Protein AF-A0A925GFI9-F1 (afdb_monomer)

Radius of gyration: 35.35 Å; Cα contacts (8 Å, |Δi|>4): 95; chains: 1; bounding box: 92×51×93 Å

Mean predicted aligned error: 18.59 Å

Structure (mmCIF, N/CA/C/O backbone):
data_AF-A0A925GFI9-F1
#
_entry.id   AF-A0A925GFI9-F1
#
loop_
_atom_site.group_PDB
_atom_site.id
_atom_site.type_symbol
_atom_site.label_atom_id
_atom_site.label_alt_id
_atom_site.label_comp_id
_atom_site.label_asym_id
_atom_site.label_entity_id
_atom_site.label_seq_id
_atom_site.pdbx_PDB_ins_code
_atom_site.Cartn_x
_atom_site.Cartn_y
_atom_site.Cartn_z
_atom_site.occupancy
_atom_site.B_iso_or_equiv
_atom_site.auth_seq_id
_atom_site.auth_comp_id
_atom_site.auth_asym_id
_atom_site.auth_atom_id
_atom_site.pdbx_PDB_model_num
ATOM 1 N N . MET A 1 1 ? 19.961 -13.924 -2.245 1.00 46.69 1 MET A N 1
ATOM 2 C CA . MET A 1 1 ? 19.642 -14.257 -0.830 1.00 46.69 1 MET A CA 1
ATOM 3 C C . MET A 1 1 ? 19.627 -13.031 0.099 1.00 46.69 1 MET A C 1
ATOM 5 O O . MET A 1 1 ? 18.886 -13.045 1.073 1.00 46.69 1 MET A O 1
ATOM 9 N N . PHE A 1 2 ? 20.366 -11.958 -0.220 1.00 41.81 2 PHE A N 1
ATOM 10 C CA . PHE A 1 2 ? 20.443 -10.721 0.577 1.00 41.81 2 PHE A CA 1
ATOM 11 C C . PHE A 1 2 ? 19.137 -9.898 0.606 1.00 41.81 2 PHE A C 1
ATOM 13 O O . PHE A 1 2 ? 18.717 -9.442 1.664 1.00 41.81 2 PHE A O 1
ATOM 20 N N . GLY A 1 3 ? 18.425 -9.794 -0.524 1.00 54.53 3 GLY A N 1
ATOM 21 C CA . GLY A 1 3 ? 17.200 -8.984 -0.618 1.00 54.53 3 GLY A CA 1
ATOM 22 C C . GLY A 1 3 ? 16.024 -9.479 0.236 1.00 54.53 3 GLY A C 1
ATOM 23 O O . GLY A 1 3 ? 15.279 -8.673 0.780 1.00 54.53 3 GLY A O 1
ATOM 24 N N . LYS A 1 4 ? 15.899 -10.800 0.444 1.00 47.28 4 LYS A N 1
ATOM 25 C CA . LYS A 1 4 ? 14.872 -11.377 1.334 1.00 47.28 4 LYS A CA 1
ATOM 26 C C . LYS A 1 4 ? 15.107 -10.999 2.797 1.00 47.28 4 LYS A C 1
ATOM 28 O O . LYS A 1 4 ? 14.156 -10.706 3.511 1.00 47.28 4 LYS A O 1
ATOM 33 N N . LYS A 1 5 ? 16.375 -10.983 3.223 1.00 54.94 5 LYS A N 1
ATOM 34 C CA . LYS A 1 5 ? 16.758 -10.562 4.574 1.00 54.94 5 LYS A CA 1
ATOM 35 C C . LYS A 1 5 ? 16.578 -9.056 4.744 1.00 54.94 5 LYS A C 1
ATOM 37 O O . LYS A 1 5 ? 16.049 -8.650 5.763 1.00 54.94 5 LYS A O 1
ATOM 42 N N . LEU A 1 6 ? 16.912 -8.255 3.730 1.00 61.75 6 LEU A N 1
ATOM 43 C CA . LEU A 1 6 ? 16.738 -6.800 3.763 1.00 61.75 6 LEU A CA 1
ATOM 44 C C . LEU A 1 6 ? 15.260 -6.384 3.848 1.00 61.75 6 LEU A C 1
ATOM 46 O O . LEU A 1 6 ? 14.928 -5.505 4.630 1.00 61.75 6 LEU A O 1
ATOM 50 N N . PHE A 1 7 ? 14.367 -7.040 3.101 1.00 63.19 7 PHE A N 1
ATOM 51 C CA . PHE A 1 7 ? 12.927 -6.757 3.135 1.00 63.19 7 PHE A CA 1
ATOM 52 C C . PHE A 1 7 ? 12.276 -7.169 4.465 1.00 63.19 7 PHE A C 1
ATOM 54 O O . PHE A 1 7 ? 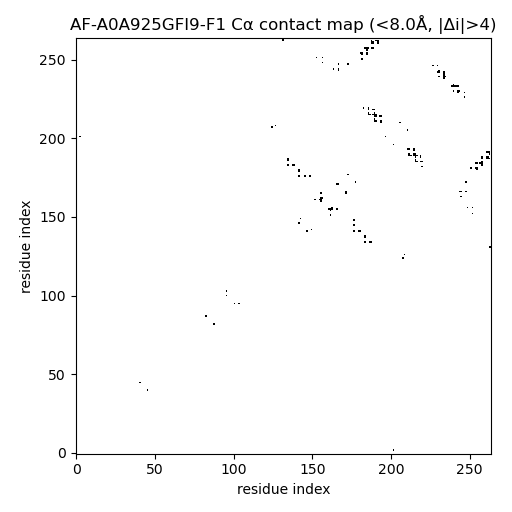11.488 -6.411 5.025 1.00 63.19 7 PHE A O 1
ATOM 61 N N . LEU A 1 8 ? 12.658 -8.328 5.016 1.00 62.47 8 LEU A N 1
ATOM 62 C CA . LEU A 1 8 ? 12.248 -8.731 6.366 1.00 62.47 8 LEU A CA 1
ATOM 63 C C . LEU A 1 8 ? 12.778 -7.760 7.428 1.00 62.47 8 LEU A C 1
ATOM 65 O O . LEU A 1 8 ? 12.045 -7.406 8.343 1.00 62.47 8 LEU A O 1
ATOM 69 N N . LEU A 1 9 ? 14.013 -7.278 7.276 1.00 68.94 9 LEU A N 1
ATOM 70 C CA . LEU A 1 9 ? 14.621 -6.297 8.175 1.00 68.94 9 LEU A CA 1
ATOM 71 C C . LEU A 1 9 ? 13.915 -4.936 8.066 1.00 68.94 9 LEU A C 1
ATOM 73 O O . LEU A 1 9 ? 13.704 -4.295 9.084 1.00 68.94 9 LEU A O 1
ATOM 77 N N . LEU A 1 10 ? 13.448 -4.540 6.877 1.00 65.75 10 LEU A N 1
ATOM 78 C CA . LEU A 1 10 ? 12.653 -3.324 6.664 1.00 65.75 10 LEU A CA 1
ATOM 79 C C . LEU A 1 10 ? 11.254 -3.421 7.291 1.00 65.75 10 LEU A C 1
ATOM 81 O O . LEU A 1 10 ? 10.816 -2.477 7.939 1.00 65.75 10 LEU A O 1
ATOM 85 N N . ILE A 1 11 ? 10.582 -4.572 7.174 1.00 67.25 11 ILE A N 1
ATOM 86 C CA . ILE A 1 11 ? 9.290 -4.827 7.838 1.00 67.25 11 ILE A CA 1
ATOM 87 C C . ILE A 1 11 ? 9.452 -4.850 9.364 1.00 67.25 11 ILE A C 1
ATOM 89 O O . ILE A 1 11 ? 8.607 -4.318 10.086 1.00 67.25 11 ILE A O 1
ATOM 93 N N . VAL A 1 12 ? 10.544 -5.434 9.864 1.00 67.81 12 VAL A N 1
ATOM 94 C CA . VAL A 1 12 ? 10.863 -5.454 11.298 1.00 67.81 12 VAL A CA 1
ATOM 95 C C . VAL A 1 12 ? 11.247 -4.058 11.794 1.00 67.81 12 VAL A C 1
ATOM 97 O O . VAL A 1 12 ? 10.747 -3.651 12.834 1.00 67.81 12 VAL A O 1
ATOM 100 N N . LEU A 1 13 ? 12.026 -3.278 11.037 1.00 56.53 13 LEU A N 1
ATOM 101 C CA . LEU A 1 13 ? 12.368 -1.886 11.365 1.00 56.53 13 LEU A CA 1
ATOM 102 C C . LEU A 1 13 ? 11.134 -0.982 11.399 1.00 56.53 13 LEU A C 1
ATOM 104 O O . LEU A 1 13 ? 11.009 -0.168 12.308 1.00 56.53 13 LEU A O 1
ATOM 108 N N . PHE A 1 14 ? 10.194 -1.153 10.467 1.00 54.72 14 PHE A N 1
ATOM 109 C CA . PHE A 1 14 ? 8.956 -0.367 10.450 1.00 54.72 14 PHE A CA 1
ATOM 110 C C . PHE A 1 14 ? 8.032 -0.698 11.635 1.00 54.72 14 PHE A C 1
ATOM 112 O O . PHE A 1 14 ? 7.291 0.164 12.098 1.00 54.72 14 PHE A O 1
ATOM 119 N N . ASN A 1 15 ? 8.103 -1.924 12.171 1.00 53.00 15 ASN A N 1
ATOM 120 C CA . ASN A 1 15 ? 7.422 -2.290 13.418 1.00 53.00 15 ASN A CA 1
ATOM 121 C C . ASN A 1 15 ? 8.217 -1.879 14.673 1.00 53.00 15 ASN A C 1
ATOM 123 O O . ASN A 1 15 ? 7.611 -1.565 15.694 1.00 53.00 15 ASN A O 1
ATOM 127 N N . ALA A 1 16 ? 9.551 -1.838 14.604 1.00 48.31 16 ALA A N 1
ATOM 128 C CA . ALA A 1 16 ? 10.427 -1.462 15.715 1.00 48.31 16 ALA A CA 1
ATOM 129 C C . ALA A 1 16 ? 10.505 0.057 15.941 1.00 48.31 16 ALA A C 1
ATOM 131 O O . ALA A 1 16 ? 10.702 0.490 17.072 1.00 48.31 16 ALA A O 1
ATOM 132 N N . LEU A 1 17 ? 10.276 0.877 14.908 1.00 46.47 17 LEU A N 1
ATOM 133 C CA . LEU A 1 17 ? 10.171 2.339 15.034 1.00 46.47 17 LEU A CA 1
ATOM 134 C C . LEU A 1 17 ? 9.012 2.785 15.947 1.00 46.47 17 LEU A C 1
ATOM 136 O O . LEU A 1 17 ? 9.046 3.896 16.461 1.00 46.47 17 LEU A O 1
ATOM 140 N N . ALA A 1 18 ? 8.028 1.918 16.213 1.00 50.12 18 ALA A N 1
ATOM 141 C CA . ALA A 1 18 ? 6.977 2.169 17.202 1.00 50.12 18 ALA A CA 1
ATOM 142 C C . ALA A 1 18 ? 7.395 1.847 18.655 1.00 50.12 18 ALA A C 1
ATOM 144 O O . ALA A 1 18 ? 6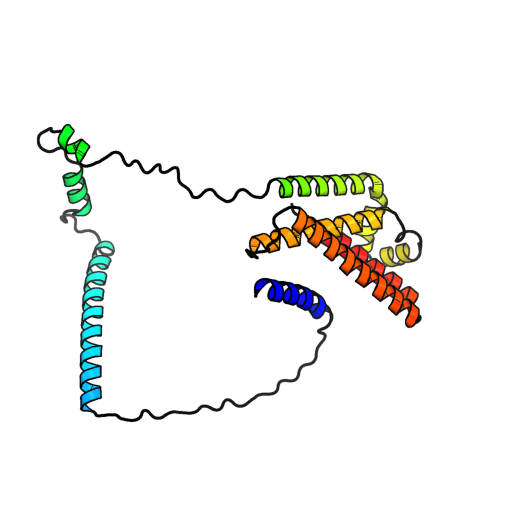.622 2.105 19.574 1.00 50.12 18 ALA A O 1
ATOM 145 N N . LEU A 1 19 ? 8.585 1.271 18.872 1.00 46.06 19 LEU A N 1
ATOM 146 C CA . LEU A 1 19 ? 9.067 0.791 20.175 1.00 46.06 19 LEU A CA 1
ATOM 147 C C . LEU A 1 19 ? 10.337 1.489 20.679 1.00 46.06 19 LEU A C 1
ATOM 149 O O . LEU A 1 19 ? 10.781 1.191 21.784 1.00 46.06 19 LEU A O 1
ATOM 153 N N . VAL A 1 20 ? 10.917 2.432 19.932 1.00 45.22 20 VAL A N 1
ATOM 154 C CA . VAL A 1 20 ? 12.105 3.168 20.391 1.00 45.22 20 VAL A CA 1
ATOM 155 C C . VAL A 1 20 ? 11.687 4.525 20.951 1.00 45.22 20 VAL A C 1
ATOM 157 O O . VAL A 1 20 ? 11.834 5.565 20.316 1.00 45.22 20 VAL A O 1
ATOM 160 N N . ALA A 1 21 ? 11.160 4.494 22.173 1.00 39.00 21 ALA A N 1
ATOM 161 C CA . ALA A 1 21 ? 11.269 5.614 23.094 1.00 39.00 21 ALA A CA 1
ATOM 162 C C . ALA A 1 21 ? 12.558 5.415 23.911 1.00 39.00 21 ALA A C 1
ATOM 164 O O . ALA A 1 21 ? 12.653 4.495 24.712 1.00 39.00 21 ALA A O 1
ATOM 165 N N . GLN A 1 22 ? 13.549 6.259 23.620 1.00 42.28 22 GLN A N 1
ATOM 166 C CA . GLN A 1 22 ? 14.590 6.774 24.514 1.00 42.28 22 GLN A CA 1
ATOM 167 C C . GLN A 1 22 ? 15.279 5.809 25.506 1.00 42.28 22 GLN A C 1
ATOM 169 O O . GLN A 1 22 ? 14.764 5.504 26.577 1.00 42.28 22 GLN A O 1
ATOM 174 N N . SER A 1 23 ? 16.549 5.502 25.228 1.00 33.72 23 SER A N 1
ATOM 175 C CA . SER A 1 23 ? 17.567 5.326 26.271 1.00 33.72 23 SER A CA 1
ATOM 176 C C . SER A 1 23 ? 18.943 5.681 25.702 1.00 33.72 23 SER A C 1
ATOM 178 O O . SER A 1 23 ? 19.548 4.895 24.971 1.00 33.72 23 SER A O 1
ATOM 180 N N . ASP A 1 24 ? 19.407 6.889 26.014 1.00 35.53 24 ASP A N 1
ATOM 181 C CA . ASP A 1 24 ? 20.797 7.305 25.836 1.00 35.53 24 ASP A CA 1
ATOM 182 C C . ASP A 1 24 ? 21.696 6.528 26.797 1.00 35.53 24 ASP A C 1
ATOM 184 O O . ASP A 1 24 ? 21.394 6.421 27.984 1.00 35.53 24 ASP A O 1
ATOM 188 N N . SER A 1 25 ? 22.834 6.049 26.299 1.00 36.19 25 SER A N 1
ATOM 189 C CA . SER A 1 25 ? 24.083 5.946 27.061 1.00 36.19 25 SER A CA 1
ATOM 190 C C . SER A 1 25 ? 25.235 5.709 26.092 1.00 36.19 25 SER A C 1
ATOM 192 O O . SER A 1 25 ? 25.427 4.618 25.556 1.00 36.19 25 SER A O 1
ATOM 194 N N . ALA A 1 26 ? 25.996 6.774 25.857 1.00 37.44 26 ALA A N 1
ATOM 195 C CA . ALA A 1 26 ? 27.273 6.740 25.171 1.00 37.44 26 ALA A CA 1
ATOM 196 C C . ALA A 1 26 ? 28.296 5.946 25.998 1.00 37.44 26 ALA A C 1
ATOM 198 O O . ALA A 1 26 ? 28.534 6.256 27.163 1.00 37.44 26 ALA A O 1
ATOM 199 N N . VAL A 1 27 ? 28.957 4.968 25.374 1.00 37.25 27 VAL A N 1
ATOM 200 C CA . VAL A 1 27 ? 30.209 4.395 25.881 1.00 37.25 27 VAL A CA 1
ATOM 201 C C . VAL A 1 27 ? 31.256 4.507 24.777 1.00 37.25 27 VAL A C 1
ATOM 203 O O . VAL A 1 27 ? 31.188 3.834 23.750 1.00 37.25 27 VAL A O 1
ATOM 206 N N . LEU A 1 28 ? 32.215 5.404 24.998 1.00 41.47 28 LEU A N 1
ATOM 207 C CA . LEU A 1 28 ? 33.427 5.575 24.202 1.00 41.47 28 LEU A CA 1
ATOM 208 C C . LEU A 1 28 ? 34.300 4.316 24.312 1.00 41.47 28 LEU A C 1
ATOM 210 O O . LEU A 1 28 ? 34.710 3.945 25.409 1.00 41.47 28 LEU A O 1
ATOM 214 N N . GLN A 1 29 ? 34.636 3.688 23.182 1.00 38.12 29 GLN A N 1
ATOM 215 C CA . GLN A 1 29 ? 35.723 2.705 23.119 1.00 38.12 29 GLN A CA 1
ATOM 216 C C . GLN A 1 29 ? 36.997 3.375 22.580 1.00 38.12 29 GLN A C 1
ATOM 218 O O . GLN A 1 29 ? 36.926 4.082 21.571 1.00 38.12 29 GLN A O 1
ATOM 223 N N . PRO A 1 30 ? 38.171 3.165 23.202 1.00 40.62 30 PRO A N 1
ATOM 224 C CA . PRO A 1 30 ? 39.408 3.771 22.736 1.00 40.62 30 PRO A CA 1
ATOM 225 C C . PRO A 1 30 ? 39.963 3.033 21.507 1.00 40.62 30 PRO A C 1
ATOM 227 O O . PRO A 1 30 ? 40.197 1.824 21.520 1.00 40.62 30 PRO A O 1
ATOM 230 N N . SER A 1 31 ? 40.225 3.800 20.449 1.00 39.06 31 SER A N 1
ATOM 231 C CA . SER A 1 31 ? 40.937 3.375 19.242 1.00 39.06 31 SER A CA 1
ATOM 232 C C . SER A 1 31 ? 42.409 3.073 19.557 1.00 39.06 31 SER A C 1
ATOM 234 O O . SER A 1 31 ? 43.186 3.980 19.861 1.00 39.06 31 SER A O 1
ATOM 236 N N . LYS A 1 32 ? 42.830 1.809 19.424 1.00 39.31 32 LYS A N 1
ATOM 237 C CA . LYS A 1 32 ? 44.254 1.443 19.387 1.00 39.31 32 LYS A CA 1
ATOM 238 C C . LYS A 1 32 ? 44.831 1.761 18.005 1.00 39.31 32 LYS A C 1
ATOM 240 O O . LYS A 1 32 ? 44.730 0.966 17.077 1.00 39.31 32 LYS A O 1
ATOM 245 N N . SER A 1 33 ? 45.468 2.922 17.891 1.00 45.84 33 SER A N 1
ATOM 246 C CA . SER A 1 33 ? 46.334 3.273 16.764 1.00 45.84 33 SER A CA 1
ATOM 247 C C . SER A 1 33 ? 47.673 2.540 16.892 1.00 45.84 33 SER A C 1
ATOM 249 O O . SER A 1 33 ? 48.495 2.882 17.741 1.00 45.84 33 SER A O 1
ATOM 251 N N . THR A 1 34 ? 47.914 1.534 16.051 1.00 41.59 34 THR A N 1
ATOM 252 C CA . THR A 1 34 ? 49.249 0.941 15.888 1.00 41.59 34 THR A CA 1
ATOM 253 C C . THR A 1 34 ? 50.002 1.703 14.801 1.00 41.59 34 THR A C 1
ATOM 255 O O . THR A 1 34 ? 49.810 1.456 13.612 1.00 41.59 34 THR A O 1
ATOM 258 N N . TYR A 1 35 ? 50.880 2.621 15.203 1.00 45.75 35 TYR A N 1
ATOM 259 C CA . TYR A 1 35 ? 51.854 3.223 14.297 1.00 45.75 35 TYR A CA 1
ATOM 260 C C . TYR A 1 35 ? 52.888 2.158 13.906 1.00 45.75 35 TYR A C 1
ATOM 262 O O . TYR A 1 35 ? 53.718 1.756 14.719 1.00 45.75 35 TYR A O 1
ATOM 270 N N . ARG A 1 36 ? 52.825 1.664 12.666 1.00 42.03 36 ARG A N 1
ATOM 271 C CA . ARG A 1 36 ? 53.895 0.847 12.079 1.00 42.03 36 ARG A CA 1
ATOM 272 C C . ARG A 1 36 ? 54.936 1.780 11.470 1.00 42.03 36 ARG A C 1
ATOM 274 O O . ARG A 1 36 ? 54.656 2.446 10.477 1.00 42.03 36 ARG A O 1
ATOM 281 N N . LEU A 1 37 ? 56.127 1.818 12.061 1.00 49.94 37 LEU A N 1
ATOM 282 C CA . LEU A 1 37 ? 57.296 2.454 11.454 1.00 49.94 37 LEU A CA 1
ATOM 283 C C . LEU A 1 37 ? 57.672 1.697 10.165 1.00 49.94 37 LEU A C 1
ATOM 285 O O . LEU A 1 37 ? 57.652 0.461 10.166 1.00 49.94 37 LEU A O 1
ATOM 289 N N . PRO A 1 38 ? 57.995 2.392 9.060 1.00 54.62 38 PRO A N 1
ATOM 290 C CA . PRO A 1 38 ? 58.393 1.731 7.827 1.00 54.62 38 PRO A CA 1
ATOM 291 C C . PRO A 1 38 ? 59.775 1.093 8.006 1.00 54.62 38 PRO A C 1
ATOM 293 O O . PRO A 1 38 ? 60.764 1.766 8.284 1.00 54.62 38 PRO A O 1
ATOM 296 N N . VAL A 1 39 ? 59.831 -0.227 7.840 1.00 54.16 39 VAL A N 1
ATOM 297 C CA . VAL A 1 39 ? 61.075 -0.999 7.788 1.00 54.16 39 VAL A CA 1
ATOM 298 C C . VAL A 1 39 ? 61.850 -0.568 6.542 1.00 54.16 39 VAL A C 1
ATOM 300 O O . VAL A 1 39 ? 61.406 -0.807 5.418 1.00 54.16 39 VAL A O 1
ATOM 303 N N . PHE A 1 40 ? 62.997 0.079 6.744 1.00 56.00 40 PHE A N 1
ATOM 304 C CA . PHE A 1 40 ? 63.924 0.440 5.675 1.00 56.00 40 PHE A CA 1
ATOM 305 C C . PHE A 1 40 ? 64.545 -0.841 5.100 1.00 56.00 40 PHE A C 1
ATOM 307 O O . PHE A 1 40 ? 65.404 -1.464 5.720 1.00 56.00 40 PHE A O 1
ATOM 314 N N . LYS A 1 41 ? 64.082 -1.254 3.917 1.00 56.09 41 LYS A N 1
ATOM 315 C CA . LYS A 1 41 ? 64.761 -2.240 3.069 1.00 56.09 41 LYS A CA 1
ATOM 316 C C . LYS A 1 41 ? 65.548 -1.481 2.010 1.00 56.09 41 LYS A C 1
ATOM 318 O O . LYS A 1 41 ? 64.933 -0.744 1.249 1.00 56.09 41 LYS A O 1
ATOM 323 N N . ASP A 1 42 ? 66.866 -1.673 2.010 1.00 64.00 42 ASP A N 1
ATOM 324 C CA . ASP A 1 42 ? 67.851 -1.255 1.004 1.00 64.00 42 ASP A CA 1
ATOM 325 C C . ASP A 1 42 ? 67.599 0.086 0.301 1.00 64.00 42 ASP A C 1
ATOM 327 O O . ASP A 1 42 ? 66.762 0.211 -0.596 1.00 64.00 42 ASP A O 1
ATOM 331 N N . SER A 1 43 ? 68.431 1.080 0.622 1.00 69.75 43 SER A N 1
ATOM 332 C CA . SER A 1 43 ? 68.436 2.401 -0.021 1.00 69.75 43 SER A CA 1
ATOM 333 C C . SER A 1 43 ? 68.511 2.324 -1.553 1.00 69.75 43 SER A C 1
ATOM 335 O O . SER A 1 43 ? 67.831 3.088 -2.233 1.00 69.75 43 SER A O 1
ATOM 337 N N . LEU A 1 44 ? 69.250 1.358 -2.108 1.00 70.69 44 LEU A N 1
ATOM 338 C CA . LEU A 1 44 ? 69.333 1.127 -3.555 1.00 70.69 44 LEU A CA 1
ATOM 339 C C . LEU A 1 44 ? 68.012 0.630 -4.154 1.00 70.69 44 LEU A C 1
ATOM 341 O O . LEU A 1 44 ? 67.568 1.133 -5.186 1.00 70.69 44 LEU A O 1
ATOM 345 N N . SER A 1 45 ? 67.346 -0.312 -3.487 1.00 69.62 45 SER A N 1
ATOM 346 C CA . SER A 1 45 ? 66.047 -0.834 -3.923 1.00 69.62 45 SER A CA 1
ATOM 347 C C . SER A 1 45 ? 64.975 0.259 -3.887 1.00 69.62 45 SER A C 1
ATOM 349 O O . SER A 1 45 ? 64.132 0.344 -4.783 1.00 69.62 45 SER A O 1
ATOM 351 N N . TYR A 1 46 ? 65.043 1.142 -2.887 1.00 76.00 46 TYR A N 1
ATOM 352 C CA . TYR A 1 46 ? 64.174 2.310 -2.774 1.00 76.00 46 TYR A CA 1
ATOM 353 C C . TYR A 1 46 ? 64.424 3.340 -3.884 1.00 76.00 46 TYR A C 1
ATOM 355 O O . TYR A 1 46 ? 63.462 3.810 -4.491 1.00 76.00 46 TYR A O 1
ATOM 363 N N . ILE A 1 47 ? 65.686 3.639 -4.213 1.00 78.38 47 ILE A N 1
ATOM 364 C CA . ILE A 1 47 ? 66.045 4.554 -5.311 1.00 78.38 47 ILE A CA 1
ATOM 365 C C . ILE A 1 47 ? 65.575 4.004 -6.665 1.00 78.38 47 ILE A C 1
ATOM 367 O O . ILE A 1 47 ? 64.981 4.740 -7.450 1.00 78.38 47 ILE A O 1
ATOM 371 N N . ILE A 1 48 ? 65.762 2.706 -6.933 1.00 79.06 48 ILE A N 1
ATOM 372 C CA . ILE A 1 48 ? 65.287 2.066 -8.174 1.00 79.06 48 ILE A CA 1
ATOM 373 C C . ILE A 1 48 ? 63.756 2.129 -8.265 1.00 79.06 48 ILE A C 1
ATOM 375 O O . ILE A 1 48 ? 63.197 2.430 -9.324 1.00 79.06 48 ILE A O 1
ATOM 379 N N . TRP A 1 49 ? 63.059 1.883 -7.153 1.00 78.44 49 TRP A N 1
ATOM 380 C CA . TRP A 1 49 ? 61.605 2.005 -7.097 1.00 78.44 49 TRP A CA 1
ATOM 381 C C . TRP A 1 49 ? 61.134 3.452 -7.306 1.00 78.44 49 TRP A C 1
ATOM 383 O O . TRP A 1 49 ? 60.168 3.670 -8.041 1.00 78.44 49 TRP A O 1
ATOM 393 N N . GLN A 1 50 ? 61.828 4.439 -6.729 1.00 81.94 50 GLN A N 1
ATOM 394 C CA . GLN A 1 50 ? 61.552 5.860 -6.952 1.00 81.94 50 GLN A CA 1
ATOM 395 C C . GLN A 1 50 ? 61.784 6.262 -8.411 1.00 81.94 50 GLN A C 1
ATOM 397 O O . GLN A 1 50 ? 60.873 6.807 -9.021 1.00 81.94 50 GLN A O 1
ATOM 402 N N . ALA A 1 51 ? 62.914 5.894 -9.020 1.00 82.75 51 ALA A N 1
ATOM 403 C CA . ALA A 1 51 ? 63.202 6.185 -10.427 1.00 82.75 51 ALA A CA 1
ATOM 404 C C . ALA A 1 51 ? 62.170 5.549 -11.382 1.00 82.75 51 ALA A C 1
ATOM 406 O O . ALA A 1 51 ? 61.732 6.162 -12.361 1.00 82.75 51 ALA A O 1
ATOM 407 N N . LYS A 1 52 ? 61.702 4.331 -11.075 1.00 82.88 52 LYS A N 1
ATOM 408 C CA . LYS A 1 52 ? 60.605 3.691 -11.817 1.00 82.88 52 LYS A CA 1
ATOM 409 C C . LYS A 1 52 ? 59.277 4.429 -11.624 1.00 82.88 52 LYS A C 1
ATOM 411 O O . LYS A 1 52 ? 58.511 4.585 -12.569 1.00 82.88 52 LYS A O 1
ATOM 416 N N . LYS A 1 53 ? 58.993 4.901 -10.413 1.00 84.00 53 LYS A N 1
ATOM 417 C CA . LYS A 1 53 ? 57.789 5.688 -10.123 1.00 84.00 53 LYS A CA 1
ATOM 418 C C . LYS A 1 53 ? 57.824 7.050 -10.819 1.00 84.00 53 LYS A C 1
ATOM 420 O O . LYS A 1 53 ? 56.805 7.464 -11.365 1.00 84.00 53 LYS A O 1
ATOM 425 N N . ASP A 1 54 ? 58.972 7.713 -10.831 1.00 85.19 54 ASP A N 1
ATOM 426 C CA . ASP A 1 54 ? 59.140 9.034 -11.428 1.00 85.19 54 ASP A CA 1
ATOM 427 C C . ASP A 1 54 ? 59.139 8.961 -12.955 1.00 85.19 54 ASP A C 1
ATOM 429 O O . ASP A 1 54 ? 58.473 9.767 -13.592 1.00 85.19 54 ASP A O 1
ATOM 433 N N . SER A 1 55 ? 59.731 7.930 -13.565 1.00 82.88 55 SER A N 1
ATOM 434 C CA . SER A 1 55 ? 59.586 7.698 -15.013 1.00 82.88 55 SER A CA 1
ATOM 435 C C . SER A 1 55 ? 58.131 7.453 -15.431 1.00 82.88 55 SER A C 1
ATOM 437 O O . SER A 1 55 ? 57.693 8.010 -16.439 1.00 82.88 55 SER A O 1
ATOM 439 N N . ILE A 1 56 ? 57.352 6.692 -14.652 1.00 82.19 56 ILE A N 1
ATOM 440 C CA . ILE A 1 56 ? 55.911 6.507 -14.902 1.00 82.19 56 ILE A CA 1
ATOM 441 C C . ILE A 1 56 ? 55.162 7.838 -14.767 1.00 82.19 56 ILE A C 1
ATOM 443 O O . ILE A 1 56 ? 54.330 8.152 -15.618 1.00 82.19 56 ILE A O 1
ATOM 447 N N . LYS A 1 57 ? 55.473 8.643 -13.744 1.00 84.75 57 LYS A N 1
ATOM 448 C CA . LYS A 1 57 ? 54.880 9.978 -13.580 1.00 84.75 57 LYS A CA 1
ATOM 449 C C . LYS A 1 57 ? 55.236 10.910 -14.731 1.00 84.75 57 LYS A C 1
ATOM 451 O O . LYS A 1 57 ? 54.335 11.515 -15.282 1.00 84.75 57 LYS A O 1
ATOM 456 N N . HIS A 1 58 ? 56.491 10.957 -15.172 1.00 85.88 58 HIS A N 1
ATOM 457 C CA . HIS A 1 58 ? 56.902 11.780 -16.312 1.00 85.88 58 HIS A CA 1
ATOM 458 C C . HIS A 1 58 ? 56.177 11.395 -17.607 1.00 85.88 58 HIS A C 1
ATOM 460 O O . HIS A 1 58 ? 55.837 12.272 -18.398 1.00 85.88 58 HIS A O 1
ATOM 466 N N . HIS A 1 59 ? 55.888 10.106 -17.815 1.00 80.88 59 HIS A N 1
ATOM 467 C CA . HIS A 1 59 ? 55.047 9.668 -18.934 1.00 80.88 59 HIS A CA 1
ATOM 468 C C . HIS A 1 59 ? 53.587 10.103 -18.764 1.00 80.88 59 HIS A C 1
ATOM 470 O O . HIS A 1 59 ? 52.944 10.503 -19.729 1.00 80.88 59 HIS A O 1
ATOM 476 N N . GLN A 1 60 ? 53.045 10.046 -17.548 1.00 84.19 60 GLN A N 1
ATOM 477 C CA . GLN A 1 60 ? 51.691 10.534 -17.277 1.00 84.19 60 GLN A CA 1
ATOM 478 C C . GLN A 1 60 ? 51.593 12.054 -17.450 1.00 84.19 60 GLN A C 1
ATOM 480 O O . GLN A 1 60 ? 50.636 12.534 -18.053 1.00 84.19 60 GLN A O 1
ATOM 485 N N . ASP A 1 61 ? 52.596 12.795 -16.988 1.00 82.12 61 ASP A N 1
ATOM 486 C CA . ASP A 1 61 ? 52.678 14.248 -17.088 1.00 82.12 61 ASP A CA 1
ATOM 487 C C . ASP A 1 61 ? 52.875 14.698 -18.536 1.00 82.12 61 ASP A C 1
ATOM 489 O O . ASP A 1 61 ? 52.272 15.687 -18.942 1.00 82.12 61 ASP A O 1
ATOM 493 N N . SER A 1 62 ? 53.638 13.962 -19.353 1.00 84.25 62 SER A N 1
ATOM 494 C CA . SER A 1 62 ? 53.776 14.273 -20.781 1.00 84.25 62 SER A CA 1
ATOM 495 C C . SER A 1 62 ? 52.472 14.035 -21.544 1.00 84.25 62 SER A C 1
ATOM 497 O O . SER A 1 62 ? 52.050 14.894 -22.319 1.00 84.25 62 SER A O 1
ATOM 499 N N . ILE A 1 63 ? 51.773 12.928 -21.272 1.00 82.19 63 ILE A N 1
ATOM 500 C CA . ILE A 1 63 ? 50.445 12.657 -21.844 1.00 82.19 63 ILE A CA 1
ATOM 501 C C . ILE A 1 63 ? 49.450 13.738 -21.404 1.00 82.19 63 ILE A C 1
ATOM 503 O O . ILE A 1 63 ? 48.678 14.243 -22.224 1.00 82.19 63 ILE A O 1
ATOM 507 N N . LYS A 1 64 ? 49.493 14.136 -20.128 1.00 84.06 64 LYS A N 1
ATOM 508 C CA . LYS A 1 64 ? 48.638 15.190 -19.581 1.00 84.06 64 LYS A CA 1
ATOM 509 C C . LYS A 1 64 ? 48.946 16.553 -20.200 1.00 84.06 64 LYS A C 1
ATOM 511 O O . LYS A 1 64 ? 48.016 17.229 -20.614 1.00 84.06 64 LYS A O 1
ATOM 516 N N . ALA A 1 65 ? 50.216 16.912 -20.368 1.00 83.88 65 ALA A N 1
ATOM 517 C CA . ALA A 1 65 ? 50.635 18.160 -21.005 1.00 83.88 65 ALA A CA 1
ATOM 518 C C . ALA A 1 65 ? 50.207 18.242 -22.481 1.00 83.88 65 ALA A C 1
ATOM 520 O O . ALA A 1 65 ? 49.803 19.307 -22.956 1.00 83.88 65 ALA A O 1
ATOM 521 N N . VAL A 1 66 ? 50.241 17.121 -23.210 1.00 80.06 66 VAL A N 1
ATOM 522 C CA . VAL A 1 66 ? 49.693 17.044 -24.575 1.00 80.06 66 VAL A CA 1
ATOM 523 C C . VAL A 1 66 ? 48.173 17.230 -24.552 1.00 80.06 66 VAL A C 1
ATOM 525 O O . VAL A 1 66 ? 47.640 17.993 -25.359 1.00 80.06 66 VAL A O 1
ATOM 528 N N . GLY A 1 67 ? 47.473 16.603 -23.602 1.00 79.75 67 GLY A N 1
ATOM 529 C CA . GLY A 1 67 ? 46.035 16.797 -23.394 1.00 79.75 67 GLY A CA 1
ATOM 530 C C . GLY A 1 67 ? 45.661 18.246 -23.061 1.00 79.75 67 GLY A C 1
ATOM 531 O O . GLY A 1 67 ? 44.745 18.800 -23.670 1.00 79.75 67 GLY A O 1
ATOM 532 N N . ASP A 1 68 ? 46.415 18.885 -22.168 1.00 77.31 68 ASP A N 1
ATOM 533 C CA . ASP A 1 68 ? 46.243 20.285 -21.769 1.00 77.31 68 ASP A CA 1
ATOM 534 C C . ASP A 1 68 ? 46.533 21.245 -22.938 1.00 77.31 68 ASP A C 1
ATOM 536 O O . ASP A 1 68 ? 45.854 22.256 -23.123 1.00 77.31 68 ASP A O 1
ATOM 540 N N . SER A 1 69 ? 47.479 20.895 -23.812 1.00 75.94 69 SER A N 1
ATOM 541 C CA . SER A 1 69 ? 47.750 21.656 -25.039 1.00 75.94 69 SER A CA 1
ATOM 542 C C . SER A 1 69 ? 46.597 21.557 -26.046 1.00 75.94 69 SER A C 1
ATOM 544 O O . SER A 1 69 ? 46.261 22.542 -26.708 1.00 75.94 69 SER A O 1
ATOM 546 N N . LEU A 1 70 ? 45.959 20.385 -26.155 1.00 73.00 70 LEU A N 1
ATOM 547 C CA . LEU A 1 70 ? 44.798 20.170 -27.025 1.00 73.00 70 LEU A CA 1
ATOM 548 C C . LEU A 1 70 ? 43.511 20.794 -26.469 1.00 73.00 70 LEU A C 1
ATOM 550 O O . LEU A 1 70 ? 42.641 21.173 -27.251 1.00 73.00 70 LEU A O 1
ATOM 554 N N . SER A 1 71 ? 43.377 20.930 -25.150 1.00 72.25 71 SER A N 1
ATOM 555 C CA . SER A 1 71 ? 42.230 21.609 -24.538 1.00 72.25 71 SER A CA 1
ATOM 556 C C . SER A 1 71 ? 42.344 23.133 -24.663 1.00 72.25 71 SER A C 1
ATOM 558 O O . SER A 1 71 ? 41.360 23.800 -24.994 1.00 72.25 71 SER A O 1
ATOM 560 N N . MET A 1 72 ? 43.556 23.689 -24.535 1.00 70.94 72 MET A N 1
ATOM 561 C CA . MET A 1 72 ? 43.806 25.131 -24.674 1.00 70.94 72 MET A CA 1
ATOM 562 C C . MET A 1 72 ? 43.518 25.672 -26.085 1.00 70.94 72 MET A C 1
ATOM 564 O O . MET A 1 72 ? 43.241 26.860 -26.261 1.00 70.94 72 MET A O 1
ATOM 568 N N . VAL A 1 73 ? 43.525 24.794 -27.094 1.00 66.56 73 VAL A N 1
ATOM 569 C CA . VAL A 1 73 ? 43.133 25.096 -28.481 1.00 66.56 73 VAL A CA 1
ATOM 570 C C . VAL A 1 73 ? 41.701 25.632 -28.596 1.00 66.56 73 VAL A C 1
ATOM 572 O O . VAL A 1 73 ? 41.448 26.408 -29.515 1.00 66.56 73 VAL A O 1
ATOM 575 N N . TRP A 1 74 ? 40.798 25.250 -27.687 1.00 65.38 74 TRP A N 1
ATOM 576 C CA . TRP A 1 74 ? 39.382 25.641 -27.712 1.00 65.38 74 TRP A CA 1
ATOM 577 C C . TRP A 1 74 ? 39.047 26.822 -26.788 1.00 65.38 74 TRP A C 1
ATOM 579 O O . TRP A 1 74 ? 37.959 27.380 -26.889 1.00 65.38 74 TRP A O 1
ATOM 589 N N . LEU A 1 75 ? 39.967 27.201 -25.893 1.00 71.75 75 LEU A N 1
ATOM 590 C CA . LEU A 1 75 ? 39.781 28.280 -24.912 1.00 71.75 75 LEU A CA 1
ATOM 591 C C . LEU A 1 75 ? 40.292 29.643 -25.407 1.00 71.75 75 LEU A C 1
ATOM 593 O O . LEU A 1 75 ? 39.789 30.678 -24.976 1.00 71.75 75 LEU A O 1
ATOM 597 N N . LYS A 1 76 ? 41.291 29.670 -26.301 1.00 70.56 76 LYS A N 1
ATOM 598 C CA . LYS A 1 76 ? 41.794 30.915 -26.909 1.00 70.56 76 LYS A CA 1
ATOM 599 C C . LYS A 1 76 ? 40.899 31.349 -28.081 1.00 70.56 76 LYS A C 1
ATOM 601 O O . LYS A 1 76 ? 40.402 30.477 -28.794 1.00 70.56 76 LYS A O 1
ATOM 606 N N . PRO A 1 77 ? 40.721 32.664 -28.327 1.00 69.81 77 PRO A N 1
ATOM 607 C CA . PRO A 1 77 ? 39.998 33.133 -29.505 1.00 69.81 77 PRO A CA 1
ATOM 608 C C . PRO A 1 77 ? 40.648 32.543 -30.767 1.00 69.81 77 PRO A C 1
ATOM 610 O O . PRO A 1 77 ? 41.879 32.556 -30.874 1.00 69.81 77 PRO A O 1
ATOM 613 N N . PRO A 1 78 ? 39.856 31.971 -31.690 1.00 65.44 78 PRO A N 1
ATOM 614 C CA . PRO A 1 78 ? 40.398 31.302 -32.860 1.00 65.44 78 PRO A CA 1
ATOM 615 C C . PRO A 1 78 ? 41.156 32.313 -33.723 1.00 65.44 78 PRO A C 1
ATOM 617 O O . PRO A 1 78 ? 40.615 33.349 -34.103 1.00 65.44 78 PRO A O 1
ATOM 620 N N . ASP A 1 79 ? 42.419 32.010 -34.023 1.00 73.94 79 ASP A N 1
ATOM 621 C CA . ASP A 1 79 ? 43.205 32.760 -34.999 1.00 73.94 79 ASP A CA 1
ATOM 622 C C . ASP A 1 79 ? 42.474 32.743 -36.353 1.00 73.94 79 ASP A C 1
ATOM 624 O O . ASP A 1 79 ? 42.075 31.683 -36.845 1.00 73.94 79 ASP A O 1
ATOM 628 N N . LYS A 1 80 ? 42.279 33.929 -36.940 1.00 72.94 80 LYS A N 1
ATOM 629 C CA . LYS A 1 80 ? 41.502 34.142 -38.169 1.00 72.94 80 LYS A CA 1
ATOM 630 C C . LYS A 1 80 ? 42.084 33.384 -39.369 1.00 72.94 80 LYS A C 1
ATOM 632 O O . LYS A 1 80 ? 41.333 33.039 -40.276 1.00 72.94 80 LYS A O 1
ATOM 637 N N . ASN A 1 81 ? 43.387 33.095 -39.356 1.00 77.38 81 ASN A N 1
ATOM 638 C CA . ASN A 1 81 ? 44.090 32.413 -40.449 1.00 77.38 81 ASN A CA 1
ATOM 639 C C . ASN A 1 81 ? 44.310 30.912 -40.197 1.00 77.38 81 ASN A C 1
ATOM 641 O O . ASN A 1 81 ? 45.044 30.256 -40.938 1.00 77.38 81 ASN A O 1
ATOM 645 N N . ARG A 1 82 ? 43.709 30.342 -39.146 1.00 72.00 82 ARG A N 1
ATOM 646 C CA . ARG A 1 82 ? 43.916 28.937 -38.792 1.00 72.00 82 ARG A CA 1
ATOM 647 C C . ARG A 1 82 ? 43.067 28.011 -39.676 1.00 72.00 82 ARG A C 1
ATOM 649 O O . ARG A 1 82 ? 41.840 28.105 -39.621 1.00 72.00 82 ARG A O 1
ATOM 656 N N . PRO A 1 83 ? 43.671 27.055 -40.410 1.00 75.38 83 PRO A N 1
ATOM 657 C CA . PRO A 1 83 ? 42.907 26.059 -41.153 1.00 75.38 83 PRO A CA 1
ATOM 658 C C . PRO A 1 83 ? 42.148 25.155 -40.179 1.00 75.38 83 PRO A C 1
ATOM 660 O O . PRO A 1 83 ? 42.706 24.634 -39.199 1.00 75.38 83 PRO A O 1
ATOM 663 N N . ASN A 1 84 ? 40.851 24.994 -40.421 1.00 78.50 84 ASN A N 1
ATOM 664 C CA . ASN A 1 84 ? 40.001 24.161 -39.592 1.00 78.50 84 ASN A CA 1
ATOM 665 C C . ASN A 1 84 ? 40.150 22.706 -40.035 1.00 78.50 84 ASN A C 1
ATOM 667 O O . ASN A 1 84 ? 39.337 22.202 -40.798 1.00 78.50 84 ASN A O 1
ATOM 671 N N . LYS A 1 85 ? 41.155 22.015 -39.486 1.00 80.81 85 LYS A N 1
ATOM 672 C CA . LYS A 1 85 ? 41.461 20.609 -39.809 1.00 80.81 85 LYS A CA 1
ATOM 673 C C . LYS A 1 85 ? 40.245 19.676 -39.736 1.00 80.81 85 LYS A C 1
ATOM 675 O O . LYS A 1 85 ? 40.182 18.694 -40.468 1.00 80.81 85 LYS A O 1
ATOM 680 N N . PHE A 1 86 ? 39.283 19.957 -38.854 1.00 77.56 86 PHE A N 1
ATOM 681 C CA . PHE A 1 86 ? 38.043 19.188 -38.786 1.00 77.56 86 PHE A CA 1
ATOM 682 C C . PHE A 1 86 ? 37.169 19.422 -40.020 1.00 77.56 86 PHE A C 1
ATOM 684 O O . PHE A 1 86 ? 36.777 18.465 -40.676 1.00 77.56 86 PHE A O 1
ATOM 691 N N . ILE A 1 87 ? 36.918 20.678 -40.386 1.00 80.56 87 ILE A N 1
ATOM 692 C CA . ILE A 1 87 ? 36.178 20.994 -41.612 1.00 80.56 87 ILE A CA 1
ATOM 693 C C . ILE A 1 87 ? 36.948 20.519 -42.843 1.00 80.56 87 ILE A C 1
ATOM 695 O O . ILE A 1 87 ? 36.339 19.915 -43.713 1.00 80.56 87 ILE A O 1
ATOM 699 N N . ASP A 1 88 ? 38.267 20.686 -42.884 1.00 86.38 88 ASP A N 1
ATOM 700 C CA . ASP A 1 88 ? 39.104 20.249 -44.002 1.00 86.38 88 ASP A CA 1
ATOM 701 C C . ASP A 1 88 ? 39.045 18.725 -44.173 1.00 86.38 88 ASP A C 1
ATOM 703 O O . ASP A 1 88 ? 38.851 18.237 -45.283 1.00 86.38 88 ASP A O 1
ATOM 707 N N . SER A 1 89 ? 39.113 17.962 -43.074 1.00 85.31 89 SER A N 1
ATOM 708 C CA . SER A 1 89 ? 38.937 16.503 -43.121 1.00 85.31 89 SER A CA 1
ATOM 709 C C . SER A 1 89 ? 37.522 16.084 -43.527 1.00 85.31 89 SER A C 1
ATOM 711 O O . SER A 1 89 ? 37.371 15.096 -44.242 1.00 85.31 89 SER A O 1
ATOM 713 N N . LEU A 1 90 ? 36.481 16.828 -43.135 1.00 84.75 90 LEU A N 1
ATOM 714 C CA . LEU A 1 90 ? 35.115 16.566 -43.594 1.00 84.75 90 LEU A CA 1
ATOM 715 C C . LEU A 1 90 ? 34.963 16.881 -45.082 1.00 84.75 90 LEU A C 1
ATOM 717 O O . LEU A 1 90 ? 34.409 16.072 -45.819 1.00 84.75 90 LEU A O 1
ATOM 721 N N . VAL A 1 91 ? 35.471 18.024 -45.535 1.00 86.62 91 VAL A N 1
ATOM 722 C CA . VAL A 1 91 ? 35.454 18.415 -46.946 1.00 86.62 91 VAL A CA 1
ATOM 723 C C . VAL A 1 91 ? 36.202 17.372 -47.763 1.00 86.62 91 VAL A C 1
ATOM 725 O O . VAL A 1 91 ? 35.642 16.860 -48.721 1.00 86.62 91 VAL A O 1
ATOM 728 N N . GLU A 1 92 ? 37.396 16.956 -47.349 1.00 87.62 92 GLU A N 1
ATOM 729 C CA . GLU A 1 92 ? 38.148 15.907 -48.037 1.00 87.62 92 GLU A CA 1
ATOM 730 C C . GLU A 1 92 ? 37.410 14.555 -48.066 1.00 87.62 92 GLU A C 1
ATOM 732 O O . GLU A 1 92 ? 37.454 13.846 -49.077 1.00 87.62 92 GLU A O 1
ATOM 737 N N . LEU A 1 93 ? 36.720 14.195 -46.980 1.00 84.69 93 LEU A N 1
ATOM 738 C CA . LEU A 1 93 ? 35.972 12.943 -46.874 1.00 84.69 93 LEU A CA 1
ATOM 739 C C . LEU A 1 93 ? 34.696 12.946 -47.734 1.00 84.69 93 LEU A C 1
ATOM 741 O O . LEU A 1 93 ? 34.366 11.925 -48.343 1.00 84.69 93 LEU A O 1
ATOM 745 N N . TYR A 1 94 ? 33.981 14.073 -47.789 1.00 82.81 94 TYR A N 1
ATOM 746 C CA . TYR A 1 94 ? 32.703 14.206 -48.495 1.00 82.81 94 TYR A CA 1
ATOM 747 C C . TYR A 1 94 ? 32.839 14.726 -49.932 1.00 82.81 94 TYR A C 1
ATOM 749 O O . TYR A 1 94 ? 31.914 14.531 -50.720 1.00 82.81 94 TYR A O 1
ATOM 757 N N . GLN A 1 95 ? 33.966 15.325 -50.318 1.00 84.50 95 GLN A N 1
ATOM 758 C CA . GLN A 1 95 ? 34.182 15.825 -51.674 1.00 84.50 95 GLN A CA 1
ATOM 759 C C . GLN A 1 95 ? 34.308 14.671 -52.677 1.00 84.50 95 GLN A C 1
ATOM 761 O O . GLN A 1 95 ? 35.144 13.772 -52.553 1.00 84.50 95 GLN A O 1
ATOM 766 N N . VAL A 1 96 ? 33.479 14.719 -53.721 1.00 82.25 96 VAL A N 1
ATOM 767 C CA . VAL A 1 96 ? 33.546 13.786 -54.849 1.00 82.25 96 VAL A CA 1
ATOM 768 C C . VAL A 1 96 ? 34.736 14.179 -55.725 1.00 82.25 96 VAL A C 1
ATOM 770 O O . VAL A 1 96 ? 34.669 15.138 -56.492 1.00 82.25 96 VAL A O 1
ATOM 773 N N . LYS A 1 97 ? 35.852 13.455 -55.599 1.00 79.62 97 LYS A N 1
ATOM 774 C CA . LYS A 1 97 ? 37.013 13.630 -56.485 1.00 79.62 97 LYS A CA 1
ATOM 775 C C . LYS A 1 97 ? 36.698 12.983 -57.846 1.00 79.62 97 LYS A C 1
ATOM 777 O O . LYS A 1 97 ? 36.174 11.874 -57.891 1.00 79.62 97 LYS A O 1
ATOM 782 N N . ASN A 1 98 ? 37.015 13.675 -58.942 1.00 79.75 98 ASN A N 1
ATOM 783 C CA . ASN A 1 98 ? 36.919 13.175 -60.325 1.00 79.75 98 ASN A CA 1
ATOM 784 C C . ASN A 1 98 ? 35.519 12.732 -60.801 1.00 79.75 98 ASN A C 1
ATOM 786 O O . ASN A 1 98 ? 35.429 11.900 -61.697 1.00 79.75 98 ASN A O 1
ATOM 790 N N . LEU A 1 99 ? 34.436 13.275 -60.223 1.00 75.94 99 LEU A N 1
ATOM 791 C CA . LEU A 1 99 ? 33.043 12.962 -60.604 1.00 75.94 99 LEU A CA 1
ATOM 792 C C . LEU A 1 99 ? 32.667 11.465 -60.487 1.00 75.94 99 LEU A C 1
ATOM 794 O O . LEU A 1 99 ? 31.651 11.036 -61.030 1.00 75.94 99 LEU A O 1
ATOM 798 N N . ASP A 1 100 ? 33.443 10.665 -59.748 1.00 83.62 100 ASP A N 1
ATOM 799 C CA . ASP A 1 100 ? 33.169 9.239 -59.550 1.00 83.62 100 ASP A CA 1
ATOM 800 C C . ASP A 1 100 ? 32.238 9.018 -58.347 1.00 83.62 100 ASP A C 1
ATOM 802 O O . ASP A 1 100 ? 32.648 8.752 -57.209 1.00 83.62 100 ASP A O 1
ATOM 806 N N . PHE A 1 101 ? 30.940 9.151 -58.612 1.00 80.44 101 PHE A N 1
ATOM 807 C CA . PHE A 1 101 ? 29.887 8.955 -57.616 1.00 80.44 101 PHE A CA 1
ATOM 808 C C . PHE A 1 101 ? 29.769 7.497 -57.153 1.00 80.44 101 PHE A C 1
ATOM 810 O O . PHE A 1 101 ? 29.343 7.250 -56.023 1.00 80.44 101 PHE A O 1
ATOM 817 N N . ALA A 1 102 ? 30.164 6.530 -57.987 1.00 81.94 102 ALA A N 1
ATOM 818 C CA . ALA A 1 102 ? 30.061 5.110 -57.665 1.00 81.94 102 ALA A CA 1
ATOM 819 C C . ALA A 1 102 ? 31.118 4.701 -56.630 1.00 81.94 102 ALA A C 1
ATOM 821 O O . ALA A 1 102 ? 30.788 4.074 -55.615 1.00 81.94 102 ALA A O 1
ATOM 822 N N . ALA A 1 103 ? 32.374 5.112 -56.829 1.00 81.38 103 ALA A N 1
ATOM 823 C CA . ALA A 1 103 ? 33.433 4.882 -55.850 1.00 81.38 103 ALA A CA 1
ATOM 824 C C . ALA A 1 103 ? 33.202 5.676 -54.555 1.00 81.38 103 ALA A C 1
ATOM 826 O O . ALA A 1 103 ? 33.465 5.160 -53.467 1.00 81.38 103 ALA A O 1
ATOM 827 N N . TRP A 1 104 ? 32.670 6.901 -54.650 1.00 84.12 104 TRP A N 1
ATOM 828 C CA . TRP A 1 104 ? 32.309 7.710 -53.483 1.00 84.12 104 TRP A CA 1
ATOM 829 C C . TRP A 1 104 ? 31.188 7.064 -52.654 1.00 84.12 104 TRP A C 1
ATOM 831 O O . TRP A 1 104 ? 31.346 6.893 -51.445 1.00 84.12 104 TRP A O 1
ATOM 841 N N . ALA A 1 105 ? 30.107 6.602 -53.289 1.00 81.56 105 ALA A N 1
ATOM 842 C CA . ALA A 1 105 ? 29.000 5.934 -52.600 1.00 81.56 105 ALA A CA 1
ATOM 843 C C . ALA A 1 105 ? 29.438 4.628 -51.913 1.00 81.56 105 ALA A C 1
ATOM 845 O O . ALA A 1 105 ? 28.936 4.288 -50.842 1.00 81.56 105 ALA A O 1
ATOM 846 N N . LYS A 1 106 ? 30.425 3.918 -52.476 1.00 83.94 106 LYS A N 1
ATOM 847 C CA . LYS A 1 106 ? 30.991 2.700 -51.875 1.00 83.94 106 LYS A CA 1
ATOM 848 C C . LYS A 1 106 ? 31.743 2.965 -50.561 1.00 83.94 106 LYS A C 1
ATOM 850 O O . LYS A 1 106 ? 31.814 2.064 -49.727 1.00 83.94 106 LYS A O 1
ATOM 855 N N . LYS A 1 107 ? 32.273 4.180 -50.346 1.00 82.38 107 LYS A N 1
ATOM 856 C CA . LYS A 1 107 ? 32.946 4.572 -49.087 1.00 82.38 107 LYS A CA 1
ATOM 857 C C . LYS A 1 107 ? 31.978 4.702 -47.913 1.00 82.38 107 LYS A C 1
ATOM 859 O O . LYS A 1 107 ? 32.384 4.525 -46.768 1.00 82.38 107 LYS A O 1
ATOM 864 N N . PHE A 1 108 ? 30.708 4.980 -48.197 1.00 81.00 108 PHE A N 1
ATOM 865 C CA . PHE A 1 108 ? 29.650 5.109 -47.203 1.00 81.00 108 PHE A CA 1
ATOM 866 C C . PHE A 1 108 ? 28.640 3.973 -47.392 1.00 81.00 108 PHE A C 1
ATOM 868 O O . PHE A 1 108 ? 27.551 4.201 -47.927 1.00 81.00 108 PHE A O 1
ATOM 875 N N . PRO A 1 109 ? 28.972 2.731 -46.978 1.00 76.25 109 PRO A N 1
ATOM 876 C CA . PRO A 1 109 ? 27.995 1.654 -47.017 1.00 76.25 109 PRO A CA 1
ATOM 877 C C . PRO A 1 109 ? 26.753 2.101 -46.244 1.00 76.25 109 PRO A C 1
ATOM 879 O O . PRO A 1 109 ? 26.871 2.682 -45.160 1.00 76.25 109 PRO A O 1
ATOM 882 N N . LYS A 1 110 ? 25.559 1.853 -46.801 1.00 70.25 110 LYS A N 1
ATOM 883 C CA . LYS A 1 110 ? 24.297 2.109 -46.097 1.00 70.25 110 LYS A CA 1
ATOM 884 C C . LYS A 1 110 ? 24.406 1.473 -44.715 1.00 70.25 110 LYS A C 1
ATOM 886 O O . LYS A 1 110 ? 24.474 0.249 -44.614 1.00 70.25 110 LYS A O 1
ATOM 891 N N . LYS A 1 111 ? 24.446 2.296 -43.663 1.00 60.88 111 LYS A N 1
ATOM 892 C CA . LYS A 1 111 ? 24.413 1.807 -42.286 1.00 60.88 111 LYS A CA 1
ATOM 893 C C . LYS A 1 111 ? 23.134 0.985 -42.137 1.00 60.88 111 LYS A C 1
ATOM 895 O O . LYS A 1 111 ? 22.036 1.530 -42.154 1.00 60.88 111 LYS A O 1
ATOM 900 N N . THR A 1 112 ? 23.280 -0.332 -42.034 1.00 59.88 112 THR A N 1
ATOM 901 C CA . THR A 1 112 ? 22.181 -1.266 -41.743 1.00 59.88 112 THR A CA 1
ATOM 902 C C . THR A 1 112 ? 21.748 -1.185 -40.280 1.00 59.88 112 THR A C 1
ATOM 904 O O . THR A 1 112 ? 20.764 -1.806 -39.874 1.00 59.88 112 THR A O 1
ATOM 907 N N . GLU A 1 113 ? 22.453 -0.389 -39.477 1.00 58.72 113 GLU A N 1
ATOM 908 C CA . GLU A 1 113 ? 22.072 -0.062 -38.117 1.00 58.72 113 GLU A CA 1
ATOM 909 C C . GLU A 1 113 ? 20.862 0.873 -38.132 1.00 58.72 113 GLU A C 1
ATOM 911 O O . GLU A 1 113 ? 20.972 2.096 -38.159 1.00 58.72 113 GLU A O 1
ATOM 916 N N . ARG A 1 114 ? 19.674 0.259 -38.130 1.00 58.62 114 ARG A N 1
ATOM 917 C CA . ARG A 1 114 ? 18.415 0.917 -37.778 1.00 58.62 114 ARG A CA 1
ATOM 918 C C . ARG A 1 114 ? 18.610 1.685 -36.467 1.00 58.62 114 ARG A C 1
ATOM 920 O O . ARG A 1 114 ? 18.747 1.067 -35.410 1.00 58.62 114 ARG A O 1
ATOM 927 N N . TYR A 1 115 ? 18.525 3.011 -36.538 1.00 55.38 115 TYR A N 1
ATOM 928 C CA . TYR A 1 115 ? 18.431 3.907 -35.380 1.00 55.38 115 TYR A CA 1
ATOM 929 C C . TYR A 1 115 ? 17.186 3.632 -34.499 1.00 55.38 115 TYR A C 1
ATOM 931 O O . TYR A 1 115 ? 17.065 4.187 -33.414 1.00 55.38 115 TYR A O 1
ATOM 939 N N . ASP A 1 116 ? 16.310 2.706 -34.908 1.00 57.59 116 ASP A N 1
ATOM 940 C CA . ASP A 1 116 ? 15.117 2.261 -34.174 1.00 57.59 116 ASP A CA 1
ATOM 941 C C . ASP A 1 116 ? 15.390 1.270 -33.032 1.00 57.59 116 ASP A C 1
ATOM 943 O O . ASP A 1 116 ? 14.464 0.884 -32.317 1.00 57.59 116 ASP A O 1
ATOM 947 N N . ARG A 1 117 ? 16.633 0.819 -32.815 1.00 58.88 117 ARG A N 1
ATOM 948 C CA . ARG A 1 117 ? 16.947 -0.075 -31.684 1.00 58.88 117 ARG A CA 1
ATOM 949 C C . ARG A 1 117 ? 17.298 0.697 -30.414 1.00 58.88 117 ARG A C 1
ATOM 951 O O . ARG A 1 117 ? 18.341 0.482 -29.801 1.00 58.88 117 ARG A O 1
ATOM 958 N N . GLY A 1 118 ? 16.363 1.528 -29.955 1.00 63.66 118 GLY A N 1
ATOM 959 C CA . GLY A 1 118 ? 16.243 1.763 -28.518 1.00 63.66 118 GLY A CA 1
ATOM 960 C C . GLY A 1 118 ? 15.978 0.418 -27.835 1.00 63.66 118 GLY A C 1
ATOM 961 O O . GLY A 1 118 ? 15.161 -0.367 -28.319 1.00 63.66 118 GLY A O 1
ATOM 962 N N . LYS A 1 119 ? 16.679 0.103 -26.735 1.00 65.81 119 LYS A N 1
ATOM 963 C CA . LYS A 1 119 ? 16.333 -1.085 -25.938 1.00 65.81 119 LYS A CA 1
ATOM 964 C C . LYS A 1 119 ? 14.843 -0.977 -25.594 1.00 65.81 119 LYS A C 1
ATOM 966 O O . LYS A 1 119 ? 14.455 0.070 -25.066 1.00 65.81 119 LYS A O 1
ATOM 971 N N . PRO A 1 120 ? 14.007 -1.988 -25.896 1.00 60.88 120 PRO A N 1
ATOM 972 C CA . PRO A 1 120 ? 12.599 -1.924 -25.543 1.00 60.88 120 PRO A CA 1
ATOM 973 C C . PRO A 1 120 ? 12.523 -1.676 -24.040 1.00 60.88 120 PRO A C 1
ATOM 975 O O . PRO A 1 120 ? 13.045 -2.469 -23.253 1.00 60.88 120 PRO A O 1
ATOM 978 N N . ARG A 1 121 ? 11.933 -0.543 -23.632 1.00 60.38 121 ARG A N 1
ATOM 979 C CA . ARG A 1 121 ? 11.631 -0.341 -22.215 1.00 60.38 121 ARG A CA 1
ATOM 980 C C . ARG A 1 121 ? 10.756 -1.521 -21.803 1.00 60.38 121 ARG A C 1
ATOM 982 O O . ARG A 1 121 ? 9.797 -1.806 -22.527 1.00 60.38 121 ARG A O 1
ATOM 989 N N . PRO A 1 122 ? 11.082 -2.228 -20.708 1.00 65.38 122 PRO A N 1
ATOM 990 C CA . PRO A 1 122 ? 10.232 -3.305 -20.237 1.00 65.38 122 PRO A CA 1
ATOM 991 C C . PRO A 1 122 ? 8.845 -2.705 -20.024 1.00 65.38 122 PRO A C 1
ATOM 993 O O . PRO A 1 122 ? 8.670 -1.808 -19.198 1.00 65.38 122 PRO A O 1
ATOM 996 N N . LYS A 1 123 ? 7.883 -3.118 -20.854 1.00 63.66 123 LYS A N 1
ATOM 997 C CA . LYS A 1 123 ? 6.501 -2.681 -20.700 1.00 63.66 123 LYS A CA 1
ATOM 998 C C . LYS A 1 123 ? 6.061 -3.165 -19.324 1.00 63.66 123 LYS A C 1
ATOM 1000 O O . LYS A 1 123 ? 6.274 -4.331 -18.990 1.00 63.66 123 LYS A O 1
ATOM 1005 N N . GLY A 1 124 ? 5.518 -2.250 -18.523 1.00 68.06 124 GLY A N 1
ATOM 1006 C CA . GLY A 1 124 ? 4.909 -2.601 -17.249 1.00 68.06 124 GLY A CA 1
ATOM 1007 C C . GLY A 1 124 ? 3.889 -3.719 -17.452 1.00 68.06 124 GLY A C 1
ATOM 1008 O O . GLY A 1 124 ? 3.283 -3.858 -18.515 1.00 68.06 124 GLY A O 1
ATOM 1009 N N . GLU A 1 125 ? 3.742 -4.553 -16.440 1.00 81.00 125 GLU A N 1
ATOM 1010 C CA . GLU A 1 125 ? 2.842 -5.694 -16.469 1.00 81.00 125 GLU A CA 1
ATOM 1011 C C . GLU A 1 125 ? 1.385 -5.212 -16.578 1.00 81.00 125 GLU A C 1
ATOM 1013 O O . GLU A 1 125 ? 0.877 -4.551 -15.677 1.00 81.00 125 GLU A O 1
ATOM 1018 N N . LEU A 1 126 ? 0.705 -5.517 -17.691 1.00 85.25 126 LEU A N 1
ATOM 1019 C CA . LEU A 1 126 ? -0.603 -4.927 -18.020 1.00 85.25 126 LEU A CA 1
ATOM 1020 C C . LEU A 1 126 ? -1.681 -5.210 -16.957 1.00 85.25 126 LEU A C 1
ATOM 1022 O O . LEU A 1 126 ? -2.555 -4.380 -16.715 1.00 85.25 126 LEU A O 1
ATOM 1026 N N . TRP A 1 127 ? -1.600 -6.367 -16.289 1.00 88.50 127 TRP A N 1
ATOM 1027 C CA . TRP A 1 127 ? -2.550 -6.724 -15.233 1.00 88.50 127 TRP A CA 1
ATOM 1028 C C . TRP A 1 127 ? -2.434 -5.805 -14.017 1.00 88.50 127 TRP A C 1
ATOM 1030 O O . TRP A 1 127 ? -3.409 -5.670 -13.289 1.00 88.50 127 TRP A O 1
ATOM 1040 N N . VAL A 1 128 ? -1.267 -5.192 -13.775 1.00 89.06 128 VAL A N 1
ATOM 1041 C CA . VAL A 1 128 ? -1.074 -4.277 -12.645 1.00 89.06 128 VAL A CA 1
ATOM 1042 C C . VAL A 1 128 ? -1.998 -3.081 -12.818 1.00 89.06 128 VAL A C 1
ATOM 1044 O O . VAL A 1 128 ? -2.762 -2.762 -11.914 1.00 89.06 128 VAL A O 1
ATOM 1047 N N . VAL A 1 129 ? -2.002 -2.494 -14.017 1.00 88.69 129 VAL A N 1
ATOM 1048 C CA . VAL A 1 129 ? -2.892 -1.385 -14.377 1.00 88.69 129 VAL A CA 1
ATOM 1049 C C . VAL A 1 129 ? -4.354 -1.819 -14.274 1.00 88.69 129 VAL A C 1
ATOM 1051 O O . VAL A 1 129 ? -5.153 -1.135 -13.641 1.00 88.69 129 VAL A O 1
ATOM 1054 N N . GLY A 1 130 ? -4.702 -2.989 -14.824 1.00 90.75 130 GLY A N 1
ATOM 1055 C CA . GLY A 1 130 ? -6.062 -3.530 -14.722 1.00 90.75 130 GLY A CA 1
ATOM 1056 C C . GLY A 1 130 ? -6.524 -3.720 -13.273 1.00 90.75 130 GLY A C 1
ATOM 1057 O O . GLY A 1 130 ? -7.652 -3.376 -12.930 1.00 90.75 130 GLY A O 1
ATOM 1058 N N . PHE A 1 131 ? -5.641 -4.201 -12.398 1.00 91.50 131 PHE A N 1
ATOM 1059 C CA . PHE A 1 131 ? -5.954 -4.396 -10.987 1.00 91.50 131 PHE A CA 1
ATOM 1060 C C . PHE A 1 131 ? -6.097 -3.070 -10.232 1.00 91.50 131 PHE A C 1
ATOM 1062 O O . PHE A 1 131 ? -7.008 -2.939 -9.420 1.00 91.50 131 PHE A O 1
ATOM 1069 N N . VAL A 1 132 ? -5.265 -2.066 -10.530 1.00 91.12 132 VAL A N 1
ATOM 1070 C CA . VAL A 1 132 ? -5.431 -0.705 -9.990 1.00 91.12 132 VAL A CA 1
ATOM 1071 C C . VAL A 1 132 ? -6.805 -0.136 -10.356 1.00 91.12 132 VAL A C 1
ATOM 1073 O O . VAL A 1 132 ? -7.499 0.385 -9.485 1.00 91.12 132 VAL A O 1
ATOM 1076 N N . PHE A 1 133 ? -7.246 -0.301 -11.607 1.00 91.69 133 PHE A N 1
ATOM 1077 C CA . PHE A 1 133 ? -8.591 0.112 -12.024 1.00 91.69 133 PHE A CA 1
ATOM 1078 C C . PHE A 1 133 ? -9.697 -0.614 -11.253 1.00 91.69 133 PHE A C 1
ATOM 1080 O O . PHE A 1 133 ? -10.654 0.027 -10.819 1.00 91.69 133 PHE A O 1
ATOM 1087 N N . ILE A 1 134 ? -9.561 -1.924 -11.029 1.00 92.38 134 ILE A N 1
ATOM 1088 C CA . ILE A 1 134 ? -10.503 -2.693 -10.199 1.00 92.38 134 ILE A CA 1
ATOM 1089 C C . ILE A 1 134 ? -10.530 -2.146 -8.767 1.00 92.38 134 ILE A C 1
ATOM 1091 O O . ILE A 1 134 ? -11.601 -2.022 -8.178 1.00 92.38 134 ILE A O 1
ATOM 1095 N N . LEU A 1 135 ? -9.374 -1.779 -8.216 1.00 92.00 135 LEU A N 1
ATOM 1096 C CA . LEU A 1 135 ? -9.253 -1.239 -6.864 1.00 92.00 135 LEU A CA 1
ATOM 1097 C C . LEU A 1 135 ? -9.917 0.138 -6.732 1.00 92.00 135 LEU A C 1
ATOM 1099 O O . LEU A 1 135 ? -10.643 0.384 -5.769 1.00 92.00 135 LEU A O 1
ATOM 1103 N N . LEU A 1 136 ? -9.726 1.00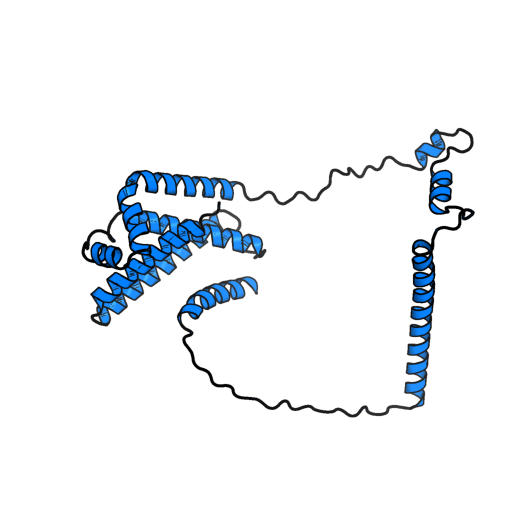7 -7.728 1.00 91.62 136 LEU A N 1
ATOM 1104 C CA . LEU A 1 136 ? -10.407 2.299 -7.834 1.00 91.62 136 LEU A CA 1
ATOM 1105 C C . LEU A 1 136 ? -11.921 2.129 -7.971 1.00 91.62 136 LEU A C 1
ATOM 1107 O O . LEU A 1 136 ? -12.682 2.828 -7.303 1.00 91.62 136 LEU A O 1
ATOM 1111 N N . PHE A 1 137 ? -12.363 1.183 -8.801 1.00 92.81 137 PHE A N 1
ATOM 1112 C CA . PHE A 1 137 ? -13.781 0.879 -8.967 1.00 92.81 137 PHE A CA 1
ATOM 1113 C C . PHE A 1 137 ? -14.396 0.346 -7.668 1.00 92.81 137 PHE A C 1
ATOM 1115 O O . PHE A 1 137 ? -15.463 0.798 -7.255 1.00 92.81 137 PHE A O 1
ATOM 1122 N N . PHE A 1 138 ? -13.696 -0.556 -6.978 1.00 91.06 138 PHE A N 1
ATOM 1123 C CA . PHE A 1 138 ? -14.115 -1.073 -5.679 1.00 91.06 138 PHE A CA 1
ATOM 1124 C C . PHE A 1 138 ? -14.215 0.047 -4.635 1.00 91.06 138 PHE A C 1
ATOM 1126 O O . PHE A 1 138 ? -15.219 0.142 -3.930 1.00 91.06 138 PHE A O 1
ATOM 1133 N N . PHE A 1 139 ? -13.239 0.960 -4.593 1.00 89.50 139 PHE A N 1
ATOM 1134 C CA . PHE A 1 139 ? -13.306 2.145 -3.739 1.00 89.50 139 PHE A CA 1
ATOM 1135 C C . PHE A 1 139 ? -14.492 3.057 -4.087 1.00 89.50 139 PHE A C 1
ATOM 1137 O O . PHE A 1 139 ? -15.202 3.505 -3.187 1.00 89.50 139 PHE A O 1
ATOM 1144 N N . ALA A 1 140 ? -14.752 3.308 -5.373 1.00 90.00 140 ALA A N 1
ATOM 1145 C CA . ALA A 1 140 ? -15.891 4.111 -5.813 1.00 90.00 140 ALA A CA 1
ATOM 1146 C C . ALA A 1 140 ? -17.234 3.478 -5.408 1.00 90.00 140 ALA A C 1
ATOM 1148 O O . ALA A 1 140 ? -18.139 4.183 -4.956 1.00 90.00 140 ALA A O 1
ATOM 1149 N N . LEU A 1 141 ? -17.343 2.149 -5.503 1.00 90.94 141 LEU A N 1
ATOM 1150 C CA . LEU A 1 141 ? -18.520 1.396 -5.073 1.00 90.94 141 LEU A CA 1
ATOM 1151 C C . LEU A 1 141 ? -18.727 1.525 -3.558 1.00 90.94 141 LEU A C 1
ATOM 1153 O O . LEU A 1 141 ? -19.834 1.842 -3.125 1.00 90.94 141 LEU A O 1
ATOM 1157 N N . LEU A 1 142 ? -17.662 1.388 -2.760 1.00 87.50 142 LEU A N 1
ATOM 1158 C CA . LEU A 1 142 ? -17.718 1.609 -1.310 1.00 87.50 142 LEU A CA 1
ATOM 1159 C C . LEU A 1 142 ? -18.102 3.046 -0.954 1.00 87.50 142 LEU A C 1
ATOM 1161 O O . LEU A 1 142 ? -18.949 3.252 -0.086 1.00 87.50 142 LEU A O 1
ATOM 1165 N N . LYS A 1 143 ? -17.530 4.034 -1.652 1.00 86.31 143 LYS A N 1
ATOM 1166 C CA . LYS A 1 143 ? -17.872 5.450 -1.482 1.00 86.31 143 LYS A CA 1
ATOM 1167 C C . LYS A 1 143 ? -19.354 5.705 -1.723 1.00 86.31 143 LYS A C 1
ATOM 1169 O O . LYS A 1 143 ? -19.954 6.470 -0.975 1.00 86.31 143 LYS A O 1
ATOM 1174 N N . ASN A 1 144 ? -19.935 5.084 -2.745 1.00 87.69 144 ASN A N 1
ATOM 1175 C CA . ASN A 1 144 ? -21.346 5.262 -3.065 1.00 87.69 144 ASN A CA 1
ATOM 1176 C C . ASN A 1 144 ? -22.257 4.525 -2.068 1.00 87.69 144 ASN A C 1
ATOM 1178 O O . ASN A 1 144 ? -23.181 5.120 -1.519 1.00 87.69 144 ASN A O 1
ATOM 1182 N N . ALA A 1 145 ? -21.960 3.254 -1.780 1.00 85.19 145 ALA A N 1
ATOM 1183 C CA . ALA A 1 145 ? -22.776 2.413 -0.904 1.00 85.19 145 ALA A CA 1
ATOM 1184 C C . ALA A 1 145 ? -22.752 2.862 0.569 1.00 85.19 145 ALA A C 1
ATOM 1186 O O . ALA A 1 145 ? -23.775 2.796 1.246 1.00 85.19 145 ALA A O 1
ATOM 1187 N N . PHE A 1 146 ? -21.609 3.356 1.059 1.00 82.81 146 PHE A N 1
ATOM 1188 C CA . PHE A 1 146 ? -21.384 3.673 2.476 1.00 82.81 146 PHE A CA 1
ATOM 1189 C C . PHE A 1 146 ? -20.917 5.118 2.695 1.00 82.81 146 PHE A C 1
ATOM 1191 O O . PHE A 1 146 ? -20.136 5.402 3.603 1.00 82.81 146 PHE A O 1
ATOM 1198 N N . SER A 1 147 ? -21.397 6.054 1.871 1.00 79.62 147 SER A N 1
ATOM 1199 C CA . SER A 1 147 ? -20.981 7.468 1.893 1.00 79.62 147 SER A CA 1
ATOM 1200 C C . SER A 1 147 ? -21.066 8.121 3.280 1.00 79.62 147 SER A C 1
ATOM 1202 O O . SER A 1 147 ? -20.136 8.813 3.698 1.00 79.62 147 SER A O 1
ATOM 1204 N N . LYS A 1 148 ? -22.155 7.871 4.019 1.00 78.19 148 LYS A N 1
ATOM 1205 C CA . LYS A 1 148 ? -22.376 8.411 5.371 1.00 78.19 148 LYS A CA 1
ATOM 1206 C C . LYS A 1 148 ? -21.378 7.853 6.384 1.00 78.19 148 LYS A C 1
ATOM 1208 O O . LYS A 1 148 ? -20.791 8.620 7.142 1.00 78.19 148 LYS A O 1
ATOM 1213 N N . GLU A 1 149 ? -21.161 6.539 6.367 1.00 77.50 149 GLU A N 1
ATOM 1214 C CA . GLU A 1 149 ? -20.225 5.875 7.279 1.00 77.50 149 GLU A CA 1
ATOM 1215 C C . GLU A 1 149 ? -18.786 6.311 6.992 1.00 77.50 149 GLU A C 1
ATOM 1217 O O . GLU A 1 149 ? -18.058 6.678 7.909 1.00 77.50 149 GLU A O 1
ATOM 1222 N N . LEU A 1 150 ? -18.404 6.394 5.716 1.00 77.50 150 LEU A N 1
ATOM 1223 C CA . LEU A 1 150 ? -17.097 6.896 5.291 1.00 77.50 150 LEU A CA 1
ATOM 1224 C C . LEU A 1 150 ? -16.853 8.349 5.705 1.00 77.50 150 LEU A C 1
ATOM 1226 O O . LEU A 1 150 ? -15.770 8.674 6.189 1.00 77.50 150 LEU A O 1
ATOM 1230 N N . SER A 1 151 ? -17.850 9.223 5.555 1.00 75.44 151 SER A N 1
ATOM 1231 C CA .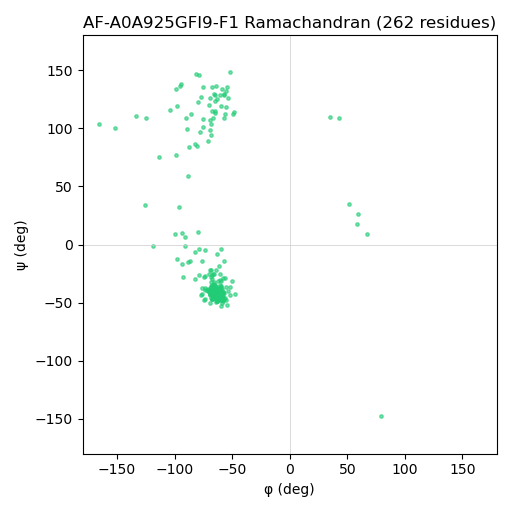 SER A 1 151 ? -17.734 10.614 6.004 1.00 75.44 151 SER A CA 1
ATOM 1232 C C . SER A 1 151 ? -17.558 10.704 7.521 1.00 75.44 151 SER A C 1
ATOM 1234 O O . SER A 1 151 ? -16.744 11.497 7.991 1.00 75.44 151 SER A O 1
ATOM 1236 N N . ALA A 1 152 ? -18.281 9.884 8.289 1.00 75.25 152 ALA A N 1
ATOM 1237 C CA . ALA A 1 152 ? -18.128 9.820 9.740 1.00 75.25 152 ALA A CA 1
ATOM 1238 C C . ALA A 1 152 ? -16.733 9.310 10.142 1.00 75.25 152 ALA A C 1
ATOM 1240 O O . ALA A 1 152 ? -16.108 9.892 11.023 1.00 75.25 152 ALA A O 1
ATOM 1241 N N . ILE A 1 153 ? -16.210 8.288 9.453 1.00 75.75 153 ILE A N 1
ATOM 1242 C CA . ILE A 1 153 ? -14.850 7.753 9.640 1.00 75.75 153 ILE A CA 1
ATOM 1243 C C . ILE A 1 153 ? -13.804 8.850 9.395 1.00 75.75 153 ILE A C 1
ATOM 1245 O O . ILE A 1 153 ? -12.954 9.093 10.250 1.00 75.75 153 ILE A O 1
ATOM 1249 N N . ILE A 1 154 ? -13.891 9.567 8.272 1.00 75.38 154 ILE A N 1
ATOM 1250 C CA . ILE A 1 154 ? -12.958 10.658 7.946 1.00 75.38 154 ILE A CA 1
ATOM 1251 C C . ILE A 1 154 ? -13.032 11.770 9.002 1.00 75.38 154 ILE A C 1
ATOM 1253 O O . ILE A 1 154 ? -12.001 12.255 9.459 1.00 75.38 154 ILE A O 1
ATOM 1257 N N . GLN A 1 155 ? -14.231 12.157 9.440 1.00 75.19 155 GLN A N 1
ATOM 1258 C CA . GLN A 1 155 ? -14.397 13.181 10.478 1.00 75.19 155 GLN A CA 1
ATOM 1259 C C . GLN A 1 155 ? -13.885 12.726 11.852 1.00 75.19 155 GLN A C 1
ATOM 1261 O O . GLN A 1 155 ? -13.306 13.533 12.583 1.00 75.19 155 GLN A O 1
ATOM 1266 N N . ALA A 1 156 ? -14.038 11.443 12.191 1.00 71.69 156 ALA A N 1
ATOM 1267 C CA . ALA A 1 156 ? -13.510 10.858 13.421 1.00 71.69 156 ALA A CA 1
ATOM 1268 C C . ALA A 1 156 ? -11.985 10.969 13.507 1.00 71.69 156 ALA A C 1
ATOM 1270 O O . ALA A 1 156 ? -11.445 11.106 14.599 1.00 71.69 156 ALA A O 1
ATOM 1271 N N . PHE A 1 157 ? -11.292 10.963 12.366 1.00 70.50 157 PHE A N 1
ATOM 1272 C CA . PHE A 1 157 ? -9.839 11.116 12.329 1.00 70.50 157 PHE A CA 1
ATOM 1273 C C . PHE A 1 157 ? -9.384 12.510 12.759 1.00 70.50 157 PHE A C 1
ATOM 1275 O O . PHE A 1 157 ? -8.388 12.643 13.464 1.00 70.50 157 PHE A O 1
ATOM 1282 N N . TYR A 1 158 ? -10.120 13.545 12.357 1.00 72.25 158 TYR A N 1
ATOM 1283 C CA . TYR A 1 158 ? -9.774 14.929 12.679 1.00 72.25 158 TYR A CA 1
ATOM 1284 C C . TYR A 1 158 ? -10.330 15.391 14.034 1.00 72.25 158 TYR A C 1
ATOM 1286 O O . TYR A 1 158 ? -9.904 16.426 14.542 1.00 72.25 158 TYR A O 1
ATOM 1294 N N . SER A 1 159 ? -11.268 14.651 14.639 1.00 73.88 159 SER A N 1
ATOM 1295 C CA . SER A 1 159 ? -11.921 15.043 15.891 1.00 73.88 159 SER A CA 1
ATOM 1296 C C . SER A 1 159 ? -12.000 13.903 16.907 1.00 73.88 159 SER A C 1
ATOM 1298 O O . SER A 1 159 ? -12.826 12.995 16.793 1.00 73.88 159 SER A O 1
ATOM 1300 N N . ASN A 1 160 ? -11.233 14.036 17.996 1.00 68.50 160 ASN A N 1
ATOM 1301 C CA . ASN A 1 160 ? -11.277 13.127 19.151 1.00 68.50 160 ASN A CA 1
ATOM 1302 C C . ASN A 1 160 ? -12.685 13.019 19.769 1.00 68.50 160 ASN A C 1
ATOM 1304 O O . ASN A 1 160 ? -13.055 11.978 20.310 1.00 68.50 160 ASN A O 1
ATOM 1308 N N . ARG A 1 161 ? -13.504 14.076 19.662 1.00 69.06 161 ARG A N 1
ATOM 1309 C CA . ARG A 1 161 ? -14.886 14.085 20.169 1.00 69.06 161 ARG A CA 1
ATOM 1310 C C . ARG A 1 161 ? -15.795 13.158 19.362 1.00 69.06 161 ARG A C 1
ATOM 1312 O O . ARG A 1 161 ? -16.594 12.430 19.946 1.00 69.06 161 ARG A O 1
ATOM 1319 N N . VAL A 1 162 ? -15.657 13.172 18.036 1.00 64.25 162 VAL A N 1
ATOM 1320 C CA . VAL A 1 162 ? -16.420 12.305 17.125 1.00 64.25 162 VAL A CA 1
ATOM 1321 C C . VAL A 1 162 ? -15.967 10.852 17.286 1.00 64.25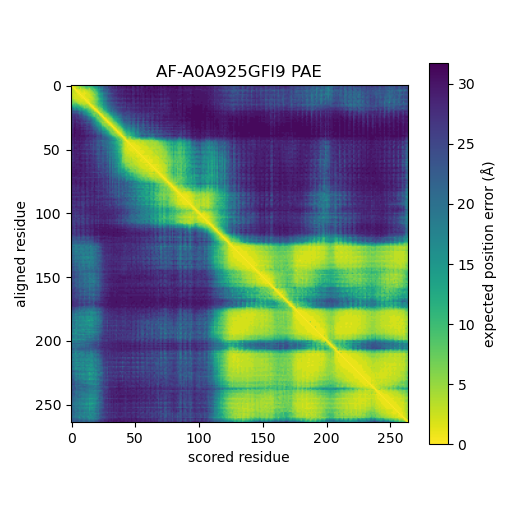 162 VAL A C 1
ATOM 1323 O O . VAL A 1 162 ? -16.802 9.954 17.353 1.00 64.25 162 VAL A O 1
ATOM 1326 N N . LEU A 1 163 ? -14.663 10.625 17.476 1.00 62.59 163 LEU A N 1
ATOM 1327 C CA . LEU A 1 163 ? -14.091 9.300 17.730 1.00 62.59 163 LEU A CA 1
ATOM 1328 C C . LEU A 1 163 ? -14.626 8.670 19.030 1.00 62.59 163 LEU A C 1
ATOM 1330 O O . LEU A 1 163 ? -15.043 7.510 19.037 1.00 62.59 163 LEU A O 1
ATOM 1334 N N . GLY A 1 164 ? -14.718 9.456 20.108 1.00 63.28 164 GLY A N 1
ATOM 1335 C CA . GLY A 1 164 ? -15.315 9.016 21.373 1.00 63.28 164 GLY A CA 1
ATOM 1336 C C . GLY A 1 164 ? -16.828 8.754 21.298 1.00 63.28 164 GLY A C 1
ATOM 1337 O O . GLY A 1 164 ? -17.336 7.891 22.016 1.00 63.28 164 GLY A O 1
ATOM 1338 N N . GLN A 1 165 ? -17.556 9.462 20.429 1.00 64.12 165 GLN A N 1
ATOM 1339 C CA . GLN A 1 165 ? -18.993 9.256 20.212 1.00 64.12 165 GLN A CA 1
ATOM 1340 C C . GLN A 1 165 ? -19.267 7.996 19.376 1.00 64.12 165 GLN A C 1
ATOM 1342 O O . GLN A 1 165 ? -20.115 7.192 19.755 1.00 64.12 165 GLN A O 1
ATOM 1347 N N . ILE A 1 166 ? -18.482 7.763 18.323 1.00 62.34 166 ILE A N 1
ATOM 1348 C CA . ILE A 1 166 ? -18.571 6.562 17.477 1.00 62.34 166 ILE A CA 1
ATOM 1349 C C . ILE A 1 166 ? -18.189 5.298 18.260 1.00 62.34 166 ILE A C 1
ATOM 1351 O O . ILE A 1 166 ? -18.817 4.257 18.103 1.00 62.34 166 ILE A O 1
ATOM 1355 N N . ASN A 1 167 ? -17.200 5.368 19.156 1.00 61.38 167 ASN A N 1
ATOM 1356 C CA . ASN A 1 167 ? -16.783 4.202 19.944 1.00 61.38 167 ASN A CA 1
ATOM 1357 C C . ASN A 1 167 ? -17.836 3.759 20.992 1.00 61.38 167 ASN A C 1
ATOM 1359 O O . ASN A 1 167 ? -17.850 2.597 21.417 1.00 61.38 167 ASN A O 1
ATOM 1363 N N . LYS A 1 168 ? -18.746 4.662 21.396 1.00 61.66 168 LYS A N 1
ATOM 1364 C CA . LYS A 1 168 ? -19.914 4.326 22.236 1.00 61.66 168 LYS A CA 1
ATOM 1365 C C . LYS A 1 168 ? -20.993 3.572 21.454 1.00 61.66 168 LYS A C 1
ATOM 1367 O O . LYS A 1 168 ? -21.712 2.770 22.042 1.00 61.66 168 LYS A O 1
ATOM 1372 N N . GLU A 1 169 ? -21.080 3.778 20.143 1.00 59.88 169 GLU A N 1
ATOM 1373 C CA . GLU A 1 169 ? -21.959 3.020 19.256 1.00 59.88 169 GLU A CA 1
ATOM 1374 C C . GLU A 1 169 ? -21.301 1.675 18.913 1.00 59.88 169 GLU A C 1
ATOM 1376 O O . GLU A 1 169 ? -20.627 1.508 17.899 1.00 59.88 169 GLU A O 1
ATOM 1381 N N . GLU A 1 170 ? -21.473 0.675 19.781 1.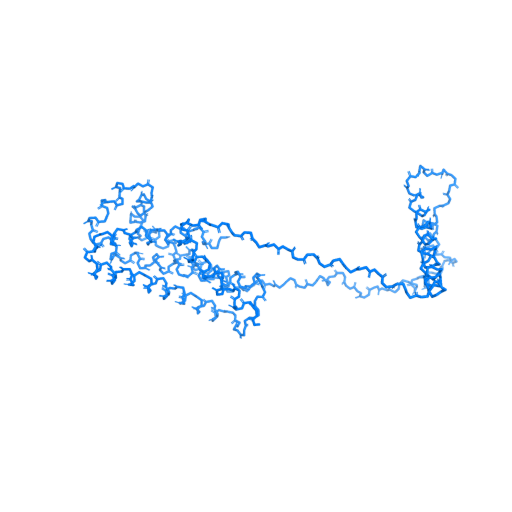00 54.19 170 GLU A N 1
ATOM 1382 C CA . GLU A 1 170 ? -20.759 -0.612 19.699 1.00 54.19 170 GLU A CA 1
ATOM 1383 C C . GLU A 1 170 ? -20.925 -1.386 18.377 1.00 54.19 170 GLU A C 1
ATOM 1385 O O . GLU A 1 170 ? -20.156 -2.308 18.104 1.00 54.19 170 GLU A O 1
ATOM 1390 N N . LYS A 1 171 ? -21.900 -1.006 17.547 1.00 57.81 171 LYS A N 1
ATOM 1391 C CA . LYS A 1 171 ? -22.201 -1.637 16.258 1.00 57.81 171 LYS A CA 1
ATOM 1392 C C . LYS A 1 171 ? -21.420 -1.053 15.081 1.00 57.81 171 LYS A C 1
ATOM 1394 O O . LYS A 1 171 ? -21.371 -1.707 14.043 1.00 57.81 171 LYS A O 1
ATOM 1399 N N . PHE A 1 172 ? -20.794 0.118 15.227 1.00 57.25 172 PHE A N 1
ATOM 1400 C CA . PHE A 1 172 ? -20.169 0.805 14.096 1.00 57.25 172 PHE A CA 1
ATOM 1401 C C . PHE A 1 172 ? -18.954 0.026 13.568 1.00 57.25 172 PHE A C 1
ATOM 1403 O O . PHE A 1 172 ? -18.892 -0.277 12.389 1.00 57.25 172 PHE A O 1
ATOM 1410 N N . PHE A 1 173 ? -18.049 -0.441 14.436 1.00 55.03 173 PHE A N 1
ATOM 1411 C CA . PHE A 1 173 ? -16.844 -1.183 14.012 1.00 55.03 173 PHE A CA 1
ATOM 1412 C C . PHE A 1 173 ? -17.080 -2.637 13.592 1.00 55.03 173 PHE A C 1
ATOM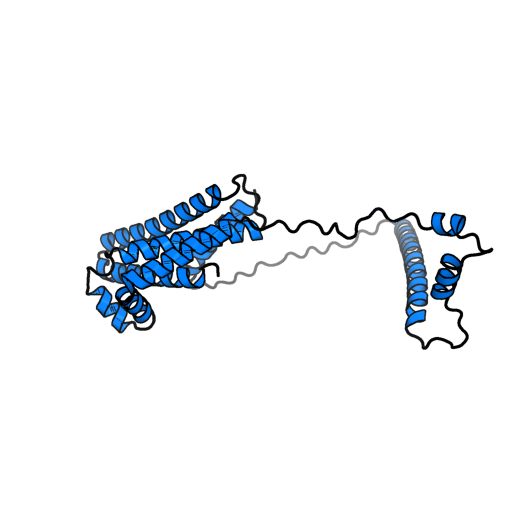 1414 O O . PHE A 1 173 ? -16.193 -3.252 13.005 1.00 55.03 173 PHE A O 1
ATOM 1421 N N . ASN A 1 174 ? -18.251 -3.200 13.897 1.00 60.22 174 ASN A N 1
ATOM 1422 C CA . ASN A 1 174 ? -18.630 -4.535 13.434 1.00 60.22 174 ASN A CA 1
ATOM 1423 C C . ASN A 1 174 ? -19.441 -4.476 12.128 1.00 60.22 174 ASN A C 1
ATOM 1425 O O . ASN A 1 174 ? -20.035 -5.476 11.725 1.00 60.22 174 ASN A O 1
ATOM 1429 N N . SER A 1 175 ? -19.516 -3.301 11.494 1.00 71.81 175 SER A N 1
ATOM 1430 C CA . SER A 1 175 ? -20.260 -3.115 10.257 1.00 71.81 175 SER A CA 1
ATOM 1431 C C . SER A 1 175 ? -19.474 -3.645 9.051 1.00 71.81 175 SER A C 1
ATOM 1433 O O . SER A 1 175 ? -18.243 -3.594 8.976 1.00 71.81 175 SER A O 1
ATOM 1435 N N . TRP A 1 176 ? -20.218 -4.171 8.080 1.00 80.12 176 TRP A N 1
ATOM 1436 C CA . TRP A 1 176 ? -19.714 -4.650 6.793 1.00 80.12 176 TRP A CA 1
ATOM 1437 C C . TRP A 1 176 ? -18.747 -3.690 6.077 1.00 80.12 176 TRP A C 1
ATOM 1439 O O . TRP A 1 176 ? -17.731 -4.172 5.566 1.00 80.12 176 TRP A O 1
ATOM 1449 N N . PRO A 1 177 ? -18.978 -2.361 6.035 1.00 81.00 177 PRO A N 1
ATOM 1450 C CA . PRO A 1 177 ? -18.034 -1.458 5.386 1.00 81.00 177 PRO A CA 1
ATOM 1451 C C . PRO A 1 177 ? -16.641 -1.487 6.003 1.00 81.00 177 PRO A C 1
ATOM 1453 O O . PRO A 1 177 ? -15.682 -1.461 5.240 1.00 81.00 177 PRO A O 1
ATOM 1456 N N . PHE A 1 178 ? -16.472 -1.643 7.320 1.00 78.50 178 PHE A N 1
ATOM 1457 C CA . PHE A 1 178 ? -15.123 -1.758 7.894 1.00 78.50 178 PHE A CA 1
ATOM 1458 C C . PHE A 1 178 ? -14.358 -2.970 7.366 1.00 78.50 178 PHE A C 1
ATOM 1460 O O . PHE A 1 178 ? -13.172 -2.847 7.062 1.00 78.50 178 PHE A O 1
ATOM 1467 N N . ILE A 1 179 ? -15.030 -4.113 7.194 1.00 85.12 179 ILE A N 1
ATOM 1468 C CA . ILE A 1 179 ? -14.429 -5.298 6.569 1.00 85.12 179 ILE A CA 1
ATOM 1469 C C . ILE A 1 179 ? -13.990 -4.979 5.135 1.00 85.12 179 ILE A C 1
ATOM 1471 O O . ILE A 1 179 ? -12.866 -5.304 4.750 1.00 85.12 179 ILE A O 1
ATOM 1475 N N . PHE A 1 180 ? -14.840 -4.319 4.346 1.00 88.25 180 PHE A N 1
ATOM 1476 C CA . PHE A 1 180 ? -14.516 -4.001 2.955 1.00 88.25 180 PHE A CA 1
ATOM 1477 C C . PHE A 1 180 ? -13.404 -2.954 2.824 1.00 88.25 180 PHE A C 1
ATOM 1479 O O . PHE A 1 180 ? -12.528 -3.096 1.971 1.00 88.25 180 PHE A O 1
ATOM 1486 N N . LEU A 1 181 ? -13.395 -1.936 3.686 1.00 86.06 181 LEU A N 1
ATOM 1487 C CA . LEU A 1 181 ? -12.321 -0.947 3.783 1.00 86.06 181 LEU A CA 1
ATOM 1488 C C . LEU A 1 181 ? -10.995 -1.603 4.178 1.00 86.06 181 LEU A C 1
ATOM 1490 O O . LEU A 1 181 ? -9.944 -1.288 3.623 1.00 86.06 181 LEU A O 1
ATOM 1494 N N . TYR A 1 182 ? -11.044 -2.526 5.134 1.00 88.12 182 TYR A N 1
ATOM 1495 C CA . TYR A 1 182 ? -9.873 -3.270 5.573 1.00 88.12 182 TYR A CA 1
ATOM 1496 C C . TYR A 1 182 ? -9.327 -4.177 4.463 1.00 88.12 182 TYR A C 1
ATOM 1498 O O . TYR A 1 182 ? -8.115 -4.271 4.258 1.00 88.12 182 TYR A O 1
ATOM 1506 N N . LEU A 1 183 ? -10.218 -4.796 3.690 1.00 91.38 183 LEU A N 1
ATOM 1507 C CA . LEU A 1 183 ? -9.844 -5.575 2.518 1.00 91.38 183 LEU A CA 1
ATOM 1508 C C . LEU A 1 183 ? -9.199 -4.690 1.437 1.00 91.38 183 LEU A C 1
ATOM 1510 O O . LEU A 1 183 ? -8.155 -5.053 0.893 1.00 91.38 183 LEU A O 1
ATOM 1514 N N . LEU A 1 184 ? -9.776 -3.510 1.172 1.00 91.06 184 LEU A N 1
ATOM 1515 C CA . LEU A 1 184 ? -9.211 -2.505 0.265 1.00 91.06 184 LEU A CA 1
ATOM 1516 C C . LEU A 1 184 ? -7.786 -2.129 0.695 1.00 91.06 184 LEU A C 1
ATOM 1518 O O . LEU A 1 184 ? -6.878 -2.169 -0.129 1.00 91.06 184 LEU A O 1
ATOM 1522 N N . PHE A 1 185 ? -7.579 -1.845 1.984 1.00 91.50 185 PHE A N 1
ATOM 1523 C CA . PHE A 1 185 ? -6.263 -1.573 2.569 1.00 91.50 185 PHE A CA 1
ATOM 1524 C C . PHE A 1 185 ? -5.254 -2.707 2.343 1.00 91.50 185 PHE A C 1
ATOM 1526 O O . PHE A 1 185 ? -4.110 -2.472 1.950 1.00 91.50 185 PHE A O 1
ATOM 1533 N N . GLY A 1 186 ? -5.665 -3.955 2.568 1.00 92.44 186 GLY A N 1
ATOM 1534 C CA . GLY A 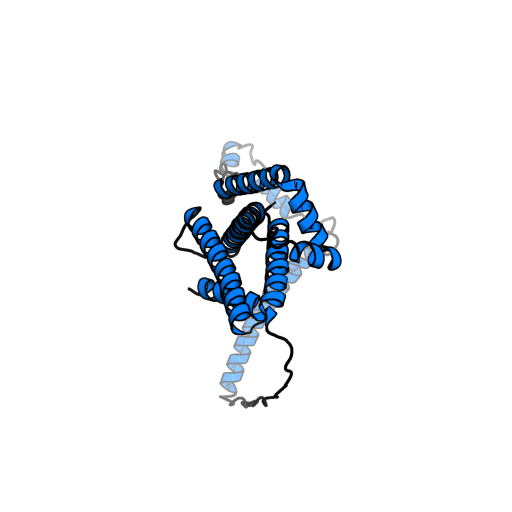1 186 ? -4.796 -5.111 2.359 1.00 92.44 186 GLY A CA 1
ATOM 1535 C C . GLY A 1 186 ? -4.341 -5.257 0.905 1.00 92.44 186 GLY A C 1
ATOM 1536 O O . GLY A 1 186 ? -3.173 -5.553 0.631 1.00 92.44 186 GLY A O 1
ATOM 1537 N N . PHE A 1 187 ? -5.245 -5.002 -0.041 1.00 93.69 187 PHE A N 1
ATOM 1538 C CA . PHE A 1 187 ? -4.922 -5.030 -1.463 1.00 93.69 187 PHE A CA 1
ATOM 1539 C C . PHE A 1 187 ? -4.094 -3.821 -1.918 1.00 93.69 187 PHE A C 1
ATOM 1541 O O . PHE A 1 187 ? -3.161 -4.024 -2.697 1.00 93.69 187 PHE A O 1
ATOM 1548 N N . THR A 1 188 ? -4.351 -2.605 -1.418 1.00 93.06 188 THR A N 1
ATOM 1549 C CA . THR A 1 188 ? -3.540 -1.416 -1.750 1.00 93.06 188 THR A CA 1
ATOM 1550 C C . THR A 1 188 ? -2.107 -1.572 -1.252 1.00 93.06 188 THR A C 1
ATOM 1552 O O . THR A 1 188 ? -1.175 -1.436 -2.045 1.00 93.06 188 THR A O 1
ATOM 1555 N N . ILE A 1 189 ? -1.903 -1.961 0.012 1.00 91.81 189 ILE A N 1
ATOM 1556 C CA . ILE A 1 189 ? -0.556 -2.219 0.542 1.00 91.81 189 ILE A CA 1
ATOM 1557 C C . ILE A 1 189 ? 0.102 -3.402 -0.165 1.00 91.81 189 ILE A C 1
ATOM 1559 O O . ILE A 1 189 ? 1.283 -3.330 -0.499 1.00 91.81 189 ILE A O 1
ATOM 1563 N N . GLY A 1 190 ? -0.628 -4.489 -0.423 1.00 91.75 190 GLY A N 1
ATOM 1564 C CA . GLY A 1 190 ? -0.075 -5.628 -1.158 1.00 91.75 190 GLY A CA 1
ATOM 1565 C C . GLY A 1 190 ? 0.403 -5.240 -2.562 1.00 91.75 190 GLY A C 1
ATOM 1566 O O . GLY A 1 190 ? 1.480 -5.666 -2.984 1.00 91.75 190 GLY A O 1
ATOM 1567 N N . MET A 1 191 ? -0.343 -4.371 -3.250 1.00 90.62 191 MET A N 1
ATOM 1568 C CA . MET A 1 191 ? 0.036 -3.837 -4.557 1.00 90.62 191 MET A CA 1
ATOM 1569 C C . MET A 1 191 ? 1.233 -2.880 -4.455 1.00 90.62 191 MET A C 1
ATOM 1571 O O . MET A 1 191 ? 2.186 -2.986 -5.229 1.00 90.62 191 MET A O 1
ATOM 1575 N N . PHE A 1 192 ? 1.252 -2.005 -3.453 1.00 90.06 192 PHE A N 1
ATOM 1576 C CA . PHE A 1 192 ? 2.398 -1.141 -3.179 1.00 90.06 192 PHE A CA 1
ATOM 1577 C C . PHE A 1 192 ? 3.680 -1.956 -2.934 1.00 90.06 192 PHE A C 1
ATOM 1579 O O . PHE A 1 192 ? 4.703 -1.723 -3.578 1.00 90.06 192 PHE A O 1
ATOM 1586 N N . LEU A 1 193 ? 3.616 -2.985 -2.084 1.00 89.50 193 LEU A N 1
ATOM 1587 C CA . LEU A 1 193 ? 4.744 -3.882 -1.815 1.00 89.50 193 LEU A CA 1
ATOM 1588 C C . LEU A 1 193 ? 5.184 -4.655 -3.063 1.00 89.50 193 LEU A C 1
ATOM 1590 O O . LEU A 1 193 ? 6.386 -4.842 -3.272 1.00 89.50 193 LEU A O 1
ATOM 1594 N N . TYR A 1 194 ? 4.237 -5.081 -3.904 1.00 88.75 194 TYR A N 1
ATOM 1595 C CA . TYR A 1 194 ? 4.536 -5.707 -5.191 1.00 88.75 194 TYR A CA 1
ATOM 1596 C C . TYR A 1 194 ? 5.358 -4.767 -6.089 1.00 88.75 194 TYR A C 1
ATOM 1598 O O . TYR A 1 194 ? 6.409 -5.162 -6.608 1.00 88.75 194 TYR A O 1
ATOM 1606 N N . GLN A 1 195 ? 4.936 -3.505 -6.202 1.00 86.88 195 GLN A N 1
ATOM 1607 C CA . GLN A 1 195 ? 5.619 -2.493 -7.007 1.00 86.88 195 GLN A CA 1
ATOM 1608 C C . GLN A 1 195 ? 6.994 -2.125 -6.440 1.00 86.88 195 GLN A C 1
ATOM 1610 O O . GLN A 1 195 ? 7.962 -2.033 -7.197 1.00 86.88 195 GLN A O 1
ATOM 1615 N N . CYS A 1 196 ? 7.122 -1.989 -5.116 1.00 85.44 196 CYS A N 1
ATOM 1616 C CA . CYS A 1 196 ? 8.417 -1.793 -4.463 1.00 85.44 196 CYS A CA 1
ATOM 1617 C C . CYS A 1 196 ? 9.364 -2.968 -4.739 1.00 85.44 196 CYS A C 1
ATOM 1619 O O . CYS A 1 196 ? 10.529 -2.760 -5.074 1.00 85.44 196 CYS A O 1
ATOM 1621 N N . GLY A 1 197 ? 8.868 -4.207 -4.662 1.00 83.25 197 GLY A N 1
ATOM 1622 C CA . GLY A 1 197 ? 9.655 -5.401 -4.968 1.00 83.25 197 GLY A CA 1
ATOM 1623 C C . GLY A 1 197 ? 10.222 -5.392 -6.391 1.00 83.25 197 GLY A C 1
ATOM 1624 O O . GLY A 1 197 ? 11.389 -5.737 -6.598 1.00 83.25 197 GLY A O 1
ATOM 1625 N N . LYS A 1 198 ? 9.416 -4.941 -7.360 1.00 80.69 198 LYS A N 1
ATOM 1626 C CA . LYS A 1 198 ? 9.839 -4.751 -8.755 1.00 80.69 198 LYS A CA 1
ATOM 1627 C C . LYS A 1 198 ? 10.843 -3.610 -8.910 1.00 80.69 198 LYS A C 1
ATOM 1629 O O . LYS A 1 198 ? 11.835 -3.785 -9.614 1.00 80.69 198 LYS A O 1
ATOM 1634 N N . TYR A 1 199 ? 10.619 -2.480 -8.239 1.00 80.31 199 TYR A N 1
ATOM 1635 C CA . TYR A 1 199 ? 11.512 -1.319 -8.286 1.00 80.31 199 TYR A CA 1
ATOM 1636 C C . TYR A 1 199 ? 12.918 -1.646 -7.764 1.00 80.31 199 TYR A C 1
ATOM 1638 O O . TYR A 1 199 ? 13.911 -1.341 -8.420 1.00 80.31 199 TYR A O 1
ATOM 1646 N N . PHE A 1 200 ? 13.012 -2.359 -6.639 1.00 80.69 200 PHE A N 1
ATOM 1647 C CA . PHE A 1 200 ? 14.290 -2.781 -6.054 1.00 80.69 200 PHE A CA 1
ATOM 1648 C C . PHE A 1 200 ? 14.910 -4.019 -6.727 1.00 80.69 200 PHE A C 1
ATOM 1650 O O . PHE A 1 200 ? 15.866 -4.585 -6.197 1.00 80.69 200 PHE A O 1
ATOM 1657 N N . GLN A 1 201 ? 14.379 -4.455 -7.879 1.00 72.06 201 GLN A N 1
ATOM 1658 C CA . GLN A 1 201 ? 14.874 -5.598 -8.659 1.00 72.06 201 GLN A CA 1
ATOM 1659 C C . GLN A 1 201 ? 15.054 -6.878 -7.826 1.00 72.06 201 GLN A C 1
ATOM 1661 O O . GLN A 1 201 ? 15.966 -7.674 -8.067 1.00 72.06 201 GLN A O 1
ATOM 1666 N N . LEU A 1 202 ? 14.189 -7.106 -6.832 1.00 68.38 202 LEU A N 1
ATOM 1667 C CA . LEU A 1 202 ? 14.265 -8.329 -6.046 1.00 68.38 202 LEU A CA 1
ATOM 1668 C C . LEU A 1 202 ? 13.907 -9.514 -6.944 1.00 68.38 202 LEU A C 1
ATOM 1670 O O . LEU A 1 202 ? 12.754 -9.703 -7.330 1.00 68.38 202 LEU A O 1
ATOM 1674 N N . THR A 1 203 ? 14.913 -10.322 -7.273 1.00 59.00 203 THR A N 1
ATOM 1675 C CA . THR A 1 203 ? 14.735 -11.568 -8.015 1.00 59.00 203 THR A CA 1
ATOM 1676 C C . THR A 1 203 ? 13.988 -12.557 -7.123 1.00 59.00 203 THR A C 1
ATOM 1678 O O . THR A 1 203 ? 14.570 -13.238 -6.273 1.00 59.00 203 THR A O 1
ATOM 1681 N N . TYR A 1 204 ? 12.668 -12.594 -7.263 1.00 63.31 204 TYR A N 1
ATOM 1682 C CA . TYR A 1 204 ? 11.826 -13.616 -6.661 1.00 63.31 204 TYR A CA 1
ATOM 1683 C C . TYR A 1 204 ? 11.584 -14.720 -7.693 1.00 63.31 204 TYR A C 1
ATOM 1685 O O . TYR A 1 204 ? 11.271 -14.436 -8.841 1.00 63.31 204 TYR A O 1
ATOM 1693 N N . ASN A 1 205 ? 11.677 -15.987 -7.273 1.00 58.97 205 ASN A N 1
ATOM 1694 C CA . ASN A 1 205 ? 11.320 -17.145 -8.113 1.00 58.97 205 ASN A CA 1
ATOM 1695 C C . ASN A 1 205 ? 9.834 -17.167 -8.515 1.00 58.97 205 ASN A C 1
ATOM 1697 O O . ASN A 1 205 ? 9.419 -18.010 -9.301 1.00 58.97 205 ASN A O 1
ATOM 1701 N N . TYR A 1 206 ? 9.022 -16.274 -7.949 1.00 60.81 206 TYR A N 1
ATOM 1702 C CA . TYR A 1 206 ? 7.603 -16.165 -8.231 1.00 60.81 206 TYR A CA 1
ATOM 1703 C C . TYR A 1 206 ? 7.364 -14.957 -9.125 1.00 60.81 206 TYR A C 1
ATOM 1705 O O . TYR A 1 206 ? 7.591 -13.820 -8.714 1.00 60.81 206 TYR A O 1
ATOM 1713 N N . ASN A 1 207 ? 6.882 -15.217 -10.336 1.00 66.94 207 ASN A N 1
ATOM 1714 C CA . ASN A 1 207 ? 6.526 -14.173 -11.281 1.00 66.94 207 ASN A CA 1
ATOM 1715 C C . ASN A 1 207 ? 5.036 -13.828 -11.191 1.00 66.94 207 ASN A C 1
ATOM 1717 O O . ASN A 1 207 ? 4.169 -14.698 -11.113 1.00 66.94 207 ASN A O 1
ATOM 1721 N N . GLY A 1 208 ? 4.762 -12.530 -11.258 1.00 78.56 208 GLY A N 1
ATOM 1722 C CA . GLY A 1 208 ? 3.478 -11.970 -11.641 1.00 78.56 208 GLY A CA 1
ATOM 1723 C C . GLY A 1 208 ? 2.366 -11.952 -10.590 1.00 78.56 208 GLY A C 1
ATOM 1724 O O . GLY A 1 208 ? 2.616 -11.799 -9.394 1.00 78.56 208 GLY A O 1
ATOM 1725 N N . PHE A 1 209 ? 1.119 -12.090 -11.055 1.00 84.75 209 PHE A N 1
ATOM 1726 C CA . PHE A 1 209 ? -0.110 -11.944 -10.260 1.00 84.75 209 PHE A CA 1
ATOM 1727 C C . PHE A 1 209 ? -0.161 -12.849 -9.014 1.00 84.75 209 PHE A C 1
ATOM 1729 O O . PHE A 1 209 ? -0.609 -12.429 -7.948 1.00 84.75 209 PHE A O 1
ATOM 1736 N N . GLY A 1 210 ? 0.371 -14.073 -9.099 1.00 88.06 210 GLY A N 1
ATOM 1737 C CA . GLY A 1 210 ? 0.413 -14.995 -7.959 1.00 88.06 210 GLY A CA 1
ATOM 1738 C C . GLY A 1 210 ? 1.360 -14.561 -6.831 1.00 88.06 210 GLY A C 1
ATOM 1739 O O . GLY A 1 210 ? 1.205 -15.014 -5.695 1.00 88.06 210 GLY A O 1
ATOM 1740 N N . TRP A 1 211 ? 2.351 -13.707 -7.114 1.00 87.88 211 TRP A N 1
ATOM 1741 C CA . TRP A 1 211 ? 3.184 -13.091 -6.074 1.00 87.88 211 TRP A CA 1
ATOM 1742 C C . TRP A 1 211 ? 2.437 -11.950 -5.383 1.00 87.88 211 TRP A C 1
ATOM 1744 O O . TRP A 1 211 ? 2.415 -11.900 -4.155 1.00 87.88 211 TRP A O 1
ATOM 1754 N N . PHE A 1 212 ? 1.752 -11.109 -6.162 1.00 90.19 212 PHE A N 1
ATOM 1755 C CA . PHE A 1 212 ? 0.871 -10.061 -5.645 1.00 90.19 212 PHE A CA 1
ATOM 1756 C C . PHE A 1 212 ? -0.192 -10.626 -4.684 1.00 90.19 212 PHE A C 1
ATOM 1758 O O . PHE A 1 212 ? -0.253 -10.195 -3.535 1.00 90.19 212 PHE A O 1
ATOM 1765 N N . MET A 1 213 ? -0.949 -11.654 -5.091 1.00 92.19 213 MET A N 1
ATOM 1766 C CA . MET A 1 213 ? -1.999 -12.236 -4.238 1.00 92.19 213 MET A CA 1
ATOM 1767 C C . MET A 1 213 ? -1.445 -12.779 -2.917 1.00 92.19 213 MET A C 1
ATOM 1769 O O . MET A 1 213 ? -2.040 -12.577 -1.861 1.00 92.19 213 MET A O 1
ATOM 1773 N N . ARG A 1 214 ? -0.271 -13.424 -2.946 1.00 91.94 214 ARG A N 1
ATOM 1774 C CA . ARG A 1 214 ? 0.394 -13.898 -1.725 1.00 91.94 214 ARG A CA 1
ATOM 1775 C C . ARG A 1 214 ? 0.823 -12.749 -0.821 1.00 91.94 214 ARG A C 1
ATOM 1777 O O . ARG A 1 214 ? 0.607 -12.841 0.382 1.00 91.94 214 ARG A O 1
ATOM 1784 N N . LEU A 1 215 ? 1.392 -11.680 -1.380 1.00 90.88 215 LEU A N 1
ATOM 1785 C CA . LEU A 1 215 ? 1.745 -10.489 -0.608 1.00 90.88 215 LEU A CA 1
ATOM 1786 C C . LEU A 1 215 ? 0.511 -9.869 0.055 1.00 90.88 215 LEU A C 1
ATOM 1788 O O . LEU A 1 215 ? 0.548 -9.621 1.256 1.00 90.88 215 LEU A O 1
ATOM 1792 N N . SER A 1 216 ? -0.589 -9.689 -0.680 1.00 93.31 216 SER A N 1
ATOM 1793 C CA . SER A 1 216 ? -1.840 -9.161 -0.123 1.00 93.31 216 SER A CA 1
ATOM 1794 C C . SER A 1 216 ? -2.398 -10.039 0.995 1.00 93.31 216 SER A C 1
ATOM 1796 O O . SER A 1 216 ? -2.738 -9.522 2.056 1.00 93.31 216 SER A O 1
ATOM 1798 N N . ILE A 1 217 ? -2.440 -11.363 0.809 1.00 94.19 217 ILE A N 1
ATOM 1799 C CA . ILE A 1 217 ? -2.912 -12.290 1.849 1.00 94.19 217 ILE A CA 1
ATOM 1800 C C . ILE A 1 217 ? -2.020 -12.207 3.091 1.00 94.19 217 ILE A C 1
ATOM 1802 O O . ILE A 1 217 ? -2.536 -12.110 4.200 1.00 94.19 217 ILE A O 1
ATOM 1806 N N . ILE A 1 218 ? -0.693 -12.199 2.924 1.00 94.56 218 ILE A N 1
ATOM 1807 C CA . ILE A 1 218 ? 0.249 -12.079 4.046 1.00 94.56 218 ILE A CA 1
ATOM 1808 C C . ILE A 1 218 ? 0.011 -10.775 4.811 1.00 94.56 218 ILE A C 1
ATOM 1810 O O . ILE A 1 218 ? -0.036 -10.796 6.038 1.00 94.56 218 ILE A O 1
ATOM 1814 N N . VAL A 1 219 ? -0.168 -9.656 4.105 1.00 93.19 219 VAL A N 1
ATOM 1815 C CA . VAL A 1 219 ? -0.466 -8.351 4.711 1.00 93.19 219 VAL A CA 1
ATOM 1816 C C . VAL A 1 219 ? -1.764 -8.422 5.516 1.00 93.19 219 VAL A C 1
ATOM 1818 O O . VAL A 1 219 ? -1.757 -8.104 6.704 1.00 93.19 219 VAL A O 1
ATOM 1821 N N . ILE A 1 220 ? -2.854 -8.896 4.910 1.00 93.25 220 ILE A N 1
ATOM 1822 C CA . ILE A 1 220 ? -4.164 -9.014 5.568 1.00 93.25 220 ILE A CA 1
ATOM 1823 C C . ILE A 1 220 ? -4.063 -9.893 6.819 1.00 93.25 220 ILE A C 1
ATOM 1825 O O . ILE A 1 220 ? -4.506 -9.495 7.895 1.00 93.25 220 ILE A O 1
ATOM 1829 N N . VAL A 1 221 ? -3.439 -11.067 6.710 1.00 94.50 221 VAL A N 1
ATOM 1830 C CA . VAL A 1 221 ? -3.293 -12.004 7.831 1.00 94.50 221 VAL A CA 1
ATOM 1831 C C . VAL A 1 221 ? -2.449 -11.399 8.950 1.00 94.50 221 VAL A C 1
ATOM 1833 O O . VAL A 1 221 ? -2.848 -11.470 10.109 1.00 94.50 221 VAL A O 1
ATOM 1836 N N . LEU A 1 222 ? -1.320 -10.763 8.628 1.00 94.06 222 LEU A N 1
ATOM 1837 C CA . LEU A 1 222 ? -0.430 -10.153 9.619 1.00 94.06 222 LEU A CA 1
ATOM 1838 C C . LEU A 1 222 ? -1.144 -9.036 10.387 1.00 94.06 222 LEU A C 1
ATOM 1840 O O . LEU A 1 222 ? -1.124 -9.012 11.620 1.00 94.06 222 LEU A O 1
ATOM 1844 N N . PHE A 1 223 ? -1.821 -8.133 9.679 1.00 90.75 223 PHE A N 1
ATOM 1845 C CA . PHE A 1 223 ? -2.559 -7.047 10.319 1.00 90.75 223 PHE A CA 1
ATOM 1846 C C . PHE A 1 223 ? -3.784 -7.551 11.098 1.00 90.75 223 PHE A C 1
ATOM 1848 O O . PHE A 1 223 ? -4.103 -6.995 12.149 1.00 90.75 223 PHE A O 1
ATOM 1855 N N . THR A 1 224 ? -4.433 -8.626 10.647 1.00 91.50 224 THR A N 1
ATOM 1856 C CA . THR A 1 224 ? -5.551 -9.248 11.373 1.00 91.50 224 THR A CA 1
ATOM 1857 C C . THR A 1 224 ? -5.044 -9.884 12.662 1.00 91.50 224 THR A C 1
ATOM 1859 O O . THR A 1 224 ? -5.590 -9.630 13.735 1.00 91.50 224 THR A O 1
ATOM 1862 N N . ALA A 1 225 ? -3.950 -10.645 12.583 1.00 92.50 225 ALA A N 1
ATOM 1863 C CA . ALA A 1 225 ? -3.298 -11.241 13.743 1.00 92.50 225 ALA A CA 1
ATOM 1864 C C . ALA A 1 225 ? -2.902 -10.168 14.766 1.00 92.50 225 ALA A C 1
ATOM 1866 O O . ALA A 1 225 ? -3.153 -10.340 15.957 1.00 92.50 225 ALA A O 1
ATOM 1867 N N . LYS A 1 226 ? -2.382 -9.019 14.311 1.00 91.69 226 LYS A N 1
ATOM 1868 C CA . LYS A 1 226 ? -2.078 -7.871 15.178 1.00 91.69 226 LYS A CA 1
ATOM 1869 C C . LYS A 1 226 ? -3.310 -7.384 15.952 1.00 91.69 226 LYS A C 1
ATOM 1871 O O . LYS A 1 226 ? -3.222 -7.190 17.163 1.00 91.69 226 LYS A O 1
ATOM 1876 N N . ILE A 1 227 ? -4.456 -7.223 15.289 1.00 89.19 227 ILE A N 1
ATOM 1877 C CA . ILE A 1 227 ? -5.714 -6.800 15.935 1.00 89.19 227 ILE A CA 1
ATOM 1878 C C . ILE A 1 227 ? -6.206 -7.856 16.937 1.00 89.19 227 ILE A C 1
ATOM 1880 O O . ILE A 1 227 ? -6.640 -7.511 18.038 1.00 89.19 227 ILE A O 1
ATOM 1884 N N . VAL A 1 228 ? -6.120 -9.140 16.583 1.00 90.38 228 VAL A N 1
ATOM 1885 C CA . VAL A 1 228 ? -6.537 -10.248 17.456 1.00 90.38 228 VAL A CA 1
ATOM 1886 C C . VAL A 1 228 ? -5.669 -10.318 18.712 1.00 90.38 228 VAL A C 1
ATOM 1888 O O . VAL A 1 228 ? -6.208 -10.389 19.814 1.00 90.38 228 VAL A O 1
ATOM 1891 N N . ILE A 1 229 ? -4.345 -10.225 18.570 1.00 91.38 229 ILE A N 1
ATOM 1892 C CA . ILE A 1 229 ? -3.404 -10.215 19.699 1.00 91.38 229 ILE A CA 1
ATOM 1893 C C . ILE A 1 229 ? -3.714 -9.048 20.643 1.00 91.38 229 ILE A C 1
ATOM 1895 O O . ILE A 1 229 ? -3.808 -9.253 21.851 1.00 91.38 229 ILE A O 1
ATOM 1899 N N . LEU A 1 230 ? -3.951 -7.848 20.101 1.00 90.00 230 LEU A N 1
ATOM 1900 C CA . LEU A 1 230 ? -4.352 -6.682 20.894 1.00 90.00 230 LEU A CA 1
ATOM 1901 C C . LEU A 1 230 ? -5.647 -6.938 21.671 1.00 90.00 230 LEU A C 1
ATOM 1903 O O . LEU A 1 230 ? -5.712 -6.626 22.858 1.00 90.00 230 LEU A O 1
ATOM 1907 N N . ARG A 1 231 ? -6.660 -7.544 21.037 1.00 87.81 231 ARG A N 1
ATOM 1908 C CA . ARG A 1 231 ? -7.915 -7.907 21.715 1.00 87.81 231 ARG A CA 1
ATOM 1909 C C . ARG A 1 231 ? -7.702 -8.912 22.845 1.00 87.81 231 ARG A C 1
ATOM 1911 O O . ARG A 1 231 ? -8.276 -8.724 23.915 1.00 87.81 231 ARG A O 1
ATOM 1918 N N . ILE A 1 232 ? -6.878 -9.935 22.628 1.00 90.56 232 ILE A N 1
ATOM 1919 C CA . ILE A 1 232 ? -6.561 -10.942 23.652 1.00 90.56 232 ILE A CA 1
ATOM 1920 C C . ILE A 1 232 ? -5.830 -10.292 24.832 1.00 90.56 232 ILE A C 1
ATOM 1922 O O . ILE A 1 232 ? -6.212 -10.516 25.977 1.00 90.56 232 ILE A O 1
ATOM 1926 N N . LEU A 1 233 ? -4.841 -9.433 24.570 1.00 90.56 233 LEU A N 1
ATOM 1927 C CA . LEU A 1 233 ? -4.143 -8.657 25.603 1.00 90.56 233 LEU A CA 1
ATOM 1928 C C . LEU A 1 233 ? -5.104 -7.763 26.395 1.00 90.56 233 LEU A C 1
ATOM 1930 O O . LEU A 1 233 ? -5.048 -7.736 27.621 1.00 90.56 233 LEU A O 1
ATOM 1934 N N . GLY A 1 234 ? -6.018 -7.070 25.711 1.00 88.56 234 GLY A N 1
ATOM 1935 C CA . GLY A 1 234 ? -7.033 -6.237 26.359 1.00 88.56 234 GLY A CA 1
ATOM 1936 C C . GLY A 1 234 ? -7.966 -7.022 27.272 1.00 88.56 234 GLY A C 1
ATOM 1937 O O . GLY A 1 234 ? -8.330 -6.529 28.338 1.00 88.56 234 GLY A O 1
ATOM 1938 N N . PHE A 1 235 ? -8.321 -8.243 26.871 1.00 89.44 235 PHE A N 1
ATOM 1939 C CA . PHE A 1 235 ? -9.099 -9.161 27.694 1.00 89.44 235 PHE A CA 1
ATOM 1940 C C . PHE A 1 235 ? -8.304 -9.642 28.914 1.00 89.44 235 PHE A C 1
ATOM 1942 O O . PHE A 1 235 ? -8.807 -9.559 30.031 1.00 89.44 235 PHE A O 1
ATOM 1949 N N . LEU A 1 236 ? -7.049 -10.062 28.723 1.00 92.25 236 LEU A N 1
ATOM 1950 C CA . LEU A 1 236 ? -6.195 -10.586 29.795 1.00 92.25 236 LEU A CA 1
ATOM 1951 C C . LEU A 1 236 ? -5.863 -9.531 30.865 1.00 92.25 236 LEU A C 1
ATOM 1953 O O . LEU A 1 236 ? -5.757 -9.852 32.043 1.00 92.25 236 LEU A O 1
ATOM 1957 N N . LEU A 1 237 ? -5.707 -8.271 30.450 1.00 91.19 237 LEU A N 1
ATOM 1958 C CA . LEU A 1 237 ? -5.340 -7.142 31.314 1.00 91.19 237 LEU A CA 1
ATOM 1959 C C . LEU A 1 237 ? -6.556 -6.404 31.905 1.00 91.19 237 LEU A C 1
ATOM 1961 O O . LEU A 1 237 ? -6.380 -5.409 32.604 1.00 91.19 237 LEU A O 1
ATOM 1965 N N . GLY A 1 238 ? -7.789 -6.813 31.582 1.00 87.62 238 GLY A N 1
ATOM 1966 C CA . GLY A 1 238 ? -9.010 -6.113 32.009 1.00 87.62 238 GLY A CA 1
ATOM 1967 C C . GLY A 1 238 ? -9.207 -4.721 31.383 1.00 87.62 238 GLY A C 1
ATOM 1968 O O . GLY A 1 238 ? -10.127 -3.994 31.751 1.00 87.62 238 GLY A O 1
ATOM 1969 N N . ALA A 1 239 ? -8.385 -4.342 30.401 1.00 86.88 239 ALA A N 1
ATOM 1970 C CA . ALA A 1 239 ? -8.383 -3.035 29.738 1.00 86.88 239 ALA A CA 1
ATOM 1971 C C . ALA A 1 239 ? -9.178 -3.027 28.414 1.00 86.88 239 ALA A C 1
ATOM 1973 O O . ALA A 1 239 ? -8.850 -2.298 27.475 1.00 86.88 239 ALA A O 1
ATOM 1974 N N . VAL A 1 240 ? -10.243 -3.833 28.322 1.00 84.62 240 VAL A N 1
ATOM 1975 C CA . VAL A 1 240 ? -11.024 -4.066 27.089 1.00 84.62 240 VAL A CA 1
ATOM 1976 C C . VAL A 1 240 ? -11.515 -2.763 26.447 1.00 84.62 240 VAL A C 1
ATOM 1978 O O . VAL A 1 240 ? -11.457 -2.612 25.227 1.00 84.62 240 VAL A O 1
ATOM 1981 N N . LYS A 1 241 ? -11.948 -1.790 27.261 1.00 82.56 241 LYS A N 1
ATOM 1982 C CA . LYS A 1 241 ? -12.453 -0.494 26.779 1.00 82.56 241 LYS A CA 1
ATOM 1983 C C . LYS A 1 241 ? -11.370 0.333 26.078 1.00 82.56 241 LYS A C 1
ATOM 1985 O O . LYS A 1 241 ? -11.613 0.856 24.995 1.00 82.56 241 LYS A O 1
ATOM 1990 N N . ILE A 1 242 ? -10.176 0.397 26.668 1.00 84.44 242 ILE A N 1
ATOM 1991 C CA . ILE A 1 242 ? -9.029 1.140 26.126 1.00 84.44 242 ILE A CA 1
ATOM 1992 C C . ILE A 1 242 ? -8.546 0.472 24.835 1.00 84.44 242 ILE A C 1
ATOM 1994 O O . ILE A 1 242 ? -8.299 1.136 23.831 1.00 84.44 242 ILE A O 1
ATOM 1998 N N . VAL A 1 243 ? -8.483 -0.862 24.819 1.00 86.00 243 VAL A N 1
ATOM 1999 C CA . VAL A 1 243 ? -8.092 -1.614 23.620 1.00 86.00 243 VAL A CA 1
ATOM 2000 C C . VAL A 1 243 ? -9.098 -1.441 22.483 1.00 86.00 243 VAL A C 1
ATOM 2002 O O . VAL A 1 243 ? -8.686 -1.307 21.333 1.00 86.00 243 VAL A O 1
ATOM 2005 N N . LYS A 1 244 ? -10.403 -1.394 22.769 1.00 81.62 244 LYS A N 1
ATOM 2006 C CA . LYS A 1 244 ? -11.434 -1.129 21.751 1.00 81.62 244 LYS A CA 1
ATOM 2007 C C . LYS A 1 244 ? -11.233 0.238 21.087 1.00 81.62 244 LYS A C 1
ATOM 2009 O O . LYS A 1 244 ? -11.310 0.342 19.863 1.00 81.62 244 LYS A O 1
ATOM 2014 N N . GLU A 1 245 ? -10.917 1.262 21.877 1.00 80.69 245 GLU A N 1
ATOM 2015 C CA . GLU A 1 245 ? -10.581 2.599 21.373 1.00 80.69 245 GLU A CA 1
ATOM 2016 C C . GLU A 1 245 ? -9.306 2.589 20.525 1.00 80.69 245 GLU A C 1
ATOM 2018 O O . GLU A 1 245 ? -9.293 3.114 19.413 1.00 80.69 245 GLU A O 1
ATOM 2023 N N . TYR A 1 246 ? -8.265 1.891 20.979 1.00 86.31 246 TYR A N 1
ATOM 2024 C CA . TYR A 1 246 ? -7.027 1.748 20.216 1.00 86.31 246 TYR A CA 1
ATOM 2025 C C . TYR A 1 246 ? -7.232 1.026 18.877 1.00 86.31 246 TYR A C 1
ATOM 2027 O O . TYR A 1 246 ? -6.760 1.493 17.841 1.00 86.31 246 TYR A O 1
ATOM 2035 N N . VAL A 1 247 ? -7.966 -0.091 18.866 1.00 84.12 247 VAL A N 1
ATOM 2036 C CA . VAL A 1 247 ? -8.292 -0.832 17.635 1.00 84.12 247 VAL A CA 1
ATOM 2037 C C . VAL A 1 247 ? -9.068 0.054 16.658 1.00 84.12 247 VAL A C 1
ATOM 2039 O O . VAL A 1 247 ? -8.822 -0.004 15.457 1.00 84.12 247 VAL A O 1
ATOM 2042 N N . SER A 1 248 ? -9.944 0.919 17.168 1.00 78.69 248 SER A N 1
ATOM 2043 C CA . SER A 1 248 ? -10.697 1.884 16.361 1.00 78.69 248 SER A CA 1
ATOM 2044 C C . SER A 1 248 ? -9.777 2.890 15.664 1.00 78.69 248 SER A C 1
ATOM 2046 O O . SER A 1 248 ? -9.866 3.072 14.450 1.00 78.69 248 SER A O 1
ATOM 2048 N N . ILE A 1 249 ? -8.841 3.486 16.411 1.00 83.12 249 ILE A N 1
ATOM 2049 C CA . ILE A 1 249 ? -7.819 4.401 15.870 1.00 83.12 249 ILE A CA 1
ATOM 2050 C C . ILE A 1 249 ? -6.938 3.681 14.841 1.00 83.12 249 ILE A C 1
ATOM 2052 O O . ILE A 1 249 ? -6.598 4.233 13.795 1.00 83.12 249 ILE A O 1
ATOM 2056 N N . LEU A 1 250 ? -6.583 2.430 15.118 1.00 86.62 250 LEU A N 1
ATOM 2057 C CA . LEU A 1 250 ? -5.730 1.617 14.263 1.00 86.62 250 LEU A CA 1
ATOM 2058 C C . LEU A 1 250 ? -6.417 1.281 12.928 1.00 86.62 250 LEU A C 1
ATOM 2060 O O . LEU A 1 250 ? -5.810 1.460 11.874 1.00 86.62 250 LEU A O 1
ATOM 2064 N N . ILE A 1 251 ? -7.688 0.871 12.946 1.00 81.62 251 ILE A N 1
ATOM 2065 C CA . ILE A 1 251 ? -8.473 0.626 11.724 1.00 81.62 251 ILE A CA 1
ATOM 2066 C C . ILE A 1 251 ? -8.647 1.922 10.923 1.00 81.62 251 ILE A C 1
ATOM 2068 O O . ILE A 1 251 ? -8.507 1.923 9.699 1.00 81.62 251 ILE A O 1
ATOM 2072 N N . LEU A 1 252 ? -8.896 3.037 11.608 1.00 81.94 252 LEU A N 1
ATOM 2073 C CA . LEU A 1 252 ? -9.011 4.351 10.984 1.00 81.94 252 LEU A CA 1
ATOM 2074 C C . LEU A 1 252 ? -7.707 4.780 10.292 1.00 81.94 252 LEU A C 1
ATOM 2076 O O . LEU A 1 252 ? -7.721 5.264 9.160 1.00 81.94 252 LEU A O 1
ATOM 2080 N N . SER A 1 253 ? -6.569 4.541 10.942 1.00 84.75 253 SER A N 1
ATOM 2081 C CA . SER A 1 253 ? -5.246 4.765 10.360 1.00 84.75 253 SER A CA 1
ATOM 2082 C C . SER A 1 253 ? -5.011 3.893 9.121 1.00 84.75 253 SER A C 1
ATOM 2084 O O . SER A 1 253 ? -4.477 4.385 8.128 1.00 84.75 253 SER A O 1
ATOM 2086 N N . TYR A 1 254 ? -5.460 2.634 9.130 1.00 87.25 254 TYR A N 1
ATOM 2087 C CA . TYR A 1 254 ? -5.350 1.742 7.970 1.00 87.25 254 TYR A CA 1
ATOM 2088 C C . TYR A 1 254 ? -6.178 2.229 6.791 1.00 87.25 254 TYR A C 1
ATOM 2090 O O . TYR A 1 254 ? -5.684 2.238 5.667 1.00 87.25 254 TYR A O 1
ATOM 2098 N N . PHE A 1 255 ? -7.395 2.712 7.030 1.00 81.75 255 PHE A N 1
ATOM 2099 C CA . PHE A 1 255 ? -8.185 3.320 5.967 1.00 81.75 255 PHE A CA 1
ATOM 2100 C C . PHE A 1 255 ? -7.465 4.516 5.325 1.00 81.75 255 PHE A C 1
ATOM 2102 O O . PHE A 1 255 ? -7.340 4.579 4.103 1.00 81.75 255 PHE A O 1
ATOM 2109 N N . ASN A 1 256 ? -6.918 5.423 6.134 1.00 82.62 256 ASN A N 1
ATOM 2110 C CA . ASN A 1 256 ? -6.170 6.567 5.610 1.00 82.62 256 ASN A CA 1
ATOM 2111 C C . ASN A 1 256 ? -4.911 6.142 4.852 1.00 82.62 256 ASN A C 1
ATOM 2113 O O . ASN A 1 256 ? -4.641 6.651 3.767 1.00 82.62 256 ASN A O 1
ATOM 2117 N N . ALA A 1 257 ? -4.166 5.172 5.379 1.00 84.19 257 ALA A N 1
ATOM 2118 C CA . ALA A 1 257 ? -3.032 4.600 4.670 1.00 84.19 257 ALA A CA 1
ATOM 2119 C C . ALA A 1 257 ? -3.466 3.986 3.328 1.00 84.19 257 ALA A C 1
ATOM 2121 O O . ALA A 1 257 ? -2.774 4.172 2.333 1.00 84.19 257 ALA A O 1
ATOM 2122 N N . ALA A 1 258 ? -4.628 3.330 3.254 1.00 85.38 258 ALA A N 1
ATOM 2123 C CA . ALA A 1 258 ? -5.147 2.792 2.000 1.00 85.38 258 ALA A CA 1
ATOM 2124 C C . ALA A 1 258 ? -5.392 3.880 0.951 1.00 85.38 258 ALA A C 1
ATOM 2126 O O . ALA A 1 258 ? -5.108 3.635 -0.215 1.00 85.38 258 ALA A O 1
ATOM 2127 N N . LEU A 1 259 ? -5.893 5.051 1.359 1.00 80.50 259 LEU A N 1
ATOM 2128 C CA . LEU A 1 259 ? -6.104 6.199 0.472 1.00 80.50 259 LEU A CA 1
ATOM 2129 C C . LEU A 1 259 ? -4.782 6.809 -0.002 1.00 80.50 259 LEU A C 1
ATOM 2131 O O . LEU A 1 259 ? -4.641 7.111 -1.182 1.00 80.50 259 LEU A O 1
ATOM 2135 N N . VAL A 1 260 ? -3.817 6.972 0.906 1.00 81.19 260 VAL A N 1
ATOM 2136 C CA . VAL A 1 260 ? -2.505 7.567 0.597 1.00 81.19 260 VAL A CA 1
ATOM 2137 C C . VAL A 1 260 ? -1.667 6.653 -0.298 1.00 81.19 260 VAL A C 1
ATOM 2139 O O . VAL A 1 260 ? -1.008 7.126 -1.218 1.00 81.19 260 VAL A O 1
ATOM 2142 N N . PHE A 1 261 ? -1.689 5.346 -0.032 1.00 81.38 261 PHE A N 1
ATOM 2143 C CA . PHE A 1 261 ? -0.947 4.339 -0.795 1.00 81.38 261 PHE A CA 1
ATOM 2144 C C . PHE A 1 261 ? -1.747 3.746 -1.947 1.00 81.38 261 PHE A C 1
ATOM 2146 O O . PHE A 1 261 ? -1.277 2.796 -2.579 1.00 81.38 261 PHE A O 1
ATOM 2153 N N . LEU A 1 262 ? -2.945 4.268 -2.222 1.00 79.25 262 LEU A N 1
ATOM 2154 C CA . LEU A 1 262 ? -3.666 3.878 -3.415 1.00 79.25 262 LEU A CA 1
ATOM 2155 C C . LEU A 1 262 ? -2.774 4.251 -4.608 1.00 79.25 262 LEU A C 1
ATOM 2157 O O . LEU A 1 262 ? -2.401 5.416 -4.732 1.00 79.25 262 LEU A O 1
ATOM 2161 N N . PRO A 1 263 ? -2.358 3.283 -5.439 1.00 64.12 263 PRO A N 1
ATOM 2162 C CA . PRO A 1 263 ? -1.501 3.573 -6.576 1.00 64.12 263 PRO A CA 1
ATOM 2163 C C . PRO A 1 263 ? -2.326 4.354 -7.603 1.00 64.12 263 PRO A C 1
ATOM 2165 O O . PRO A 1 263 ? -3.117 3.757 -8.330 1.00 64.12 263 PRO A O 1
ATOM 2168 N N . ILE A 1 264 ? -2.190 5.679 -7.606 1.00 50.75 264 ILE A N 1
ATOM 2169 C CA . ILE A 1 264 ? -2.699 6.583 -8.646 1.00 50.75 264 ILE A CA 1
ATOM 2170 C C . ILE A 1 264 ? -1.546 6.901 -9.596 1.00 50.75 264 ILE A C 1
ATOM 2172 O O . ILE A 1 264 ? -0.417 7.110 -9.092 1.00 50.75 264 ILE A O 1
#

Sequence (264 aa):
MFGKKLFLLLIVLFNALALVAQSDSAVLQPSKSTYRLPVFKDSLSYIIWQAKKDSIKHHQDSIKAVGDSLSMVWLKPPDKNRPNKFIDSLVELYQVKNLDFAAWAKKFPKKTERYDRGKPRPKGELWVVGFVFILLFFFALLKNAFSKELSAIIQAFYSNRVLGQINKEEKFFNSWPFIFLYLLFGFTIGMFLYQCGKYFQLTYNYNGFGWFMRLSIIVIVLFTAKIVILRILGFLLGAVKIVKEYVSILILSYFNAALVFLPI

Foldseek 3Di:
DVVVVVVVVVVVVVVCVVVDDDDDDDDDDDDDDDDDDDDDDDPVVVVVVVVVVVVVVVVVVVVVVVVVVVVVCVVDDHDPPDDPVVVVVVCVLQPDPPPCVPVSVVVPPPPPPDPPPDPPDPPPDVVLVVVLVVLVVLVVVLCVVPVVLVVLLVVVLVDVVSLVVVLVVVCSCVDPSLVSLLLSLLLLVLSLVVVVCVVVVPDDPDDDDVSSVVSSVVSSVVVVVVLVVLCVVCVVVVVNSVSSSVSSNVSSVSSVSSVVSSDD

pLDDT: mean 74.92, std 15.19, range [33.72, 94.56]

Secondary structure (DSSP, 8-state):
-HHHHHHHHHHHHHHHTTT--------PPP------------HHHHHHHHHHHHHHHHHHHHHHHHHHHHHHHHHSPPPTT---HHHHHHHHHHS-GGG-HHHHHHHS------TT-PPPP----HHHHHHHHHHHHHHHHHHHHTHHHHHHHHHHHH-HHHHHHHHHSTTSTTSHHHHHHHHHHHHHHHHHHHHHHHHTT---S--THHHHHHHHHHHHHHHHHHHHHHHHHHHHTT-HHHHHHHHHHHHHHHHHHHHHTS--

Solvent-accessible surface area (backbone atoms only — not comparable to full-atom values): 15696 Å² total; per-residue (Å²): 122,66,63,66,55,51,52,53,48,50,57,48,48,67,60,46,68,80,67,70,77,85,81,90,77,91,77,90,77,87,81,83,79,78,86,77,78,83,81,86,66,55,76,66,61,47,49,54,52,47,53,53,51,49,54,53,45,53,53,51,51,50,54,46,51,53,50,53,55,62,52,49,66,75,73,48,84,78,64,91,85,60,82,54,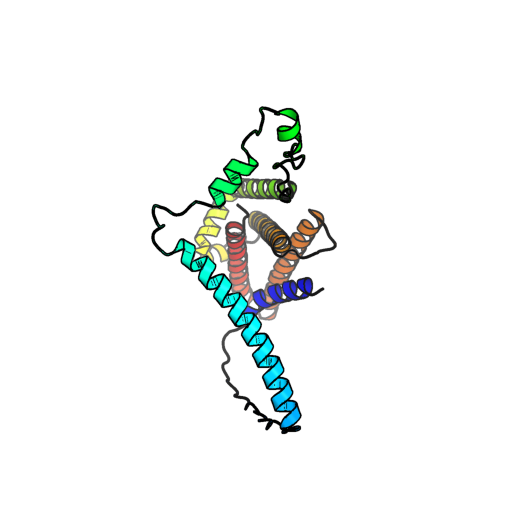63,67,60,51,53,48,48,64,70,70,53,68,66,89,79,40,61,68,67,52,50,64,75,57,64,80,74,82,73,64,86,79,72,63,78,78,72,81,73,75,64,68,65,59,58,55,49,43,52,51,52,52,50,52,49,50,50,47,48,64,77,40,43,68,60,52,52,49,53,58,50,26,73,81,27,72,69,51,39,58,53,49,67,69,44,74,63,61,81,75,33,69,64,54,57,53,45,50,50,50,23,21,47,26,51,14,48,45,53,45,51,49,40,59,73,71,63,57,88,58,99,60,73,63,70,72,42,35,55,51,43,17,50,51,47,40,50,53,56,47,51,52,53,50,52,48,51,51,50,16,59,76,68,72,39,45,71,62,40,53,53,49,52,50,54,50,52,53,49,43,46,52,48,25,65,72,47,41,82,124